Protein AF-A0A096PC16-F1 (afdb_monomer)

InterPro domains:
  IPR003615 HNH nuclease [PF13391] (47-129)

pLDDT: mean 73.65, std 25.94, range [27.97, 98.62]

Solvent-accessible surface area (backbone atoms only — not comparable to full-atom values): 23426 Å² total; per-residue (Å²): 137,79,87,61,83,63,65,68,51,53,54,57,53,54,69,62,67,75,69,84,72,67,95,88,61,88,66,71,75,73,65,96,72,56,40,55,61,52,22,27,56,60,51,68,52,16,9,70,81,29,66,42,70,77,39,41,61,36,58,63,62,62,60,68,47,55,71,40,73,69,39,26,50,55,46,53,71,52,46,66,54,37,34,74,71,71,30,58,67,60,34,64,71,49,42,60,33,64,74,37,91,57,38,71,78,41,38,33,33,36,46,23,25,42,64,67,58,39,57,34,42,80,42,48,44,35,53,43,48,58,54,85,72,94,52,88,74,47,32,57,34,47,29,27,38,32,33,34,72,53,66,34,49,37,53,90,81,42,47,98,67,82,51,80,90,67,32,69,67,56,52,54,49,50,52,50,52,53,53,49,52,32,56,77,59,50,24,53,64,38,74,50,96,71,77,89,68,79,51,83,55,48,30,78,88,67,46,73,62,53,42,68,47,72,40,73,46,67,43,97,44,36,68,39,16,53,44,30,46,53,40,33,50,50,39,39,49,52,50,53,53,40,33,70,71,24,56,46,82,83,67,90,78,81,76,69,85,77,76,80,67,76,84,73,74,81,77,79,76,78,82,78,85,82,89,84,84,82,91,90,84,89,82,89,85,88,84,88,79,89,82,85,86,83,84,88,86,88,80,86,80,91,81,89,82,87,84,84,86,87,81,90,84,89,80,92,78,92,78,86,81,79,82,83,78,82,81,77,81,79,78,79,82,81,80,83,80,80,82,81,82,86,80,89,83,88,82,91,81,88,86,79,90,82,88,82,87,90,82,86,83,134

Structure (mmCIF, N/CA/C/O backbone):
data_AF-A0A096PC16-F1
#
_entry.id   AF-A0A096PC16-F1
#
loop_
_atom_site.group_PDB
_atom_site.id
_atom_site.type_symbol
_atom_site.label_atom_id
_atom_site.label_alt_id
_atom_site.label_comp_id
_atom_site.label_asym_id
_atom_site.label_entity_id
_atom_site.label_seq_id
_atom_site.pdbx_PDB_ins_code
_atom_site.Cartn_x
_atom_site.Cartn_y
_atom_site.Cartn_z
_atom_site.occupancy
_atom_site.B_iso_or_equiv
_atom_site.auth_seq_id
_atom_site.auth_comp_id
_atom_site.auth_asym_id
_atom_site.auth_atom_id
_atom_site.pdbx_PDB_model_num
ATOM 1 N N . MET A 1 1 ? -26.118 26.218 3.391 1.00 32.84 1 MET A N 1
ATOM 2 C CA . MET A 1 1 ? -24.804 26.484 4.013 1.00 32.84 1 MET A CA 1
ATOM 3 C C . MET A 1 1 ? -24.333 25.171 4.600 1.00 32.84 1 MET A C 1
ATOM 5 O O . MET A 1 1 ? -24.909 24.730 5.582 1.00 32.84 1 MET A O 1
ATOM 9 N N . PHE A 1 2 ? -23.401 24.501 3.929 1.00 27.97 2 PHE A N 1
ATOM 10 C CA . PHE A 1 2 ? -22.789 23.270 4.427 1.00 27.97 2 PHE A CA 1
ATOM 11 C C . PHE A 1 2 ? -21.554 23.658 5.251 1.00 27.97 2 PHE A C 1
ATOM 13 O O . PHE A 1 2 ? -20.804 24.520 4.785 1.00 27.97 2 PHE A O 1
ATOM 20 N N . PRO A 1 3 ? -21.334 23.086 6.445 1.00 33.12 3 PRO A N 1
ATOM 21 C CA . PRO A 1 3 ? -20.091 23.302 7.167 1.00 33.12 3 PRO A CA 1
ATOM 22 C C . PRO A 1 3 ? -18.964 22.614 6.395 1.00 33.12 3 PRO A C 1
ATOM 24 O O . PRO A 1 3 ? -19.049 21.434 6.059 1.00 33.12 3 PRO A O 1
ATOM 27 N N . THR A 1 4 ? -17.924 23.368 6.056 1.00 36.75 4 THR A N 1
ATOM 28 C CA . THR A 1 4 ? -16.716 22.814 5.444 1.00 36.75 4 THR A CA 1
ATOM 29 C C . THR A 1 4 ? -15.955 22.005 6.492 1.00 36.75 4 THR A C 1
ATOM 31 O O . THR A 1 4 ? -15.851 22.456 7.630 1.00 36.75 4 THR A O 1
ATOM 34 N N . ALA A 1 5 ? -15.329 20.889 6.105 1.00 43.91 5 ALA A N 1
ATOM 35 C CA . ALA A 1 5 ? -14.438 20.048 6.931 1.00 43.91 5 ALA A CA 1
ATOM 36 C C . ALA A 1 5 ? -13.248 20.791 7.601 1.00 43.91 5 ALA A C 1
ATOM 38 O O . ALA A 1 5 ? -12.394 20.195 8.249 1.00 43.91 5 ALA A O 1
ATOM 39 N N . ARG A 1 6 ? -13.186 22.116 7.453 1.00 43.84 6 ARG A N 1
ATOM 40 C CA . ARG A 1 6 ? -12.220 23.032 8.048 1.00 43.84 6 ARG A CA 1
ATOM 41 C C . ARG A 1 6 ? -12.447 23.252 9.549 1.00 43.84 6 ARG A C 1
ATOM 43 O O . ARG A 1 6 ? -11.480 23.532 10.252 1.00 43.84 6 ARG A O 1
ATOM 50 N N . ASP A 1 7 ? -13.679 23.091 10.035 1.00 41.44 7 ASP A N 1
ATOM 51 C CA . ASP A 1 7 ? -14.033 23.440 11.420 1.00 41.44 7 ASP A CA 1
ATOM 52 C C . ASP A 1 7 ? -13.601 22.366 12.435 1.00 41.44 7 ASP A C 1
ATOM 54 O O . ASP A 1 7 ? -13.119 22.713 13.508 1.00 41.44 7 ASP A O 1
ATOM 58 N N . GLY A 1 8 ? -13.634 21.075 12.076 1.00 43.94 8 GLY A N 1
ATOM 59 C CA . GLY A 1 8 ? -13.067 20.004 12.919 1.00 43.94 8 GLY A CA 1
ATOM 60 C C . GLY A 1 8 ? -11.532 20.027 12.991 1.00 43.94 8 GLY A C 1
ATOM 61 O O . GLY A 1 8 ? -10.926 19.618 13.979 1.00 43.94 8 GLY A O 1
ATOM 62 N N . TRP A 1 9 ? -10.881 20.581 11.965 1.00 43.38 9 TRP A N 1
ATOM 63 C CA . TRP A 1 9 ? -9.421 20.616 11.849 1.00 43.38 9 TRP A CA 1
ATOM 64 C C . TRP A 1 9 ? -8.756 21.674 12.746 1.00 43.38 9 TRP A C 1
ATOM 66 O O . TRP A 1 9 ? -7.636 21.477 13.230 1.00 43.38 9 TRP A O 1
ATOM 76 N N . LEU A 1 10 ? -9.449 22.788 13.009 1.00 46.41 10 LEU A N 1
ATOM 77 C CA . LEU A 1 10 ? -8.977 23.820 13.938 1.00 46.41 10 LEU A CA 1
ATOM 78 C C . LEU A 1 10 ? -8.905 23.296 15.380 1.00 46.41 10 LEU A C 1
ATOM 80 O O . LEU A 1 10 ? -7.965 23.645 16.097 1.00 46.41 10 LEU A O 1
ATOM 84 N N . ASP A 1 11 ? -9.804 22.390 15.774 1.00 50.69 11 ASP A N 1
ATOM 85 C CA . ASP A 1 11 ? -9.773 21.756 17.096 1.00 50.69 11 ASP A CA 1
ATOM 86 C C . ASP A 1 11 ? 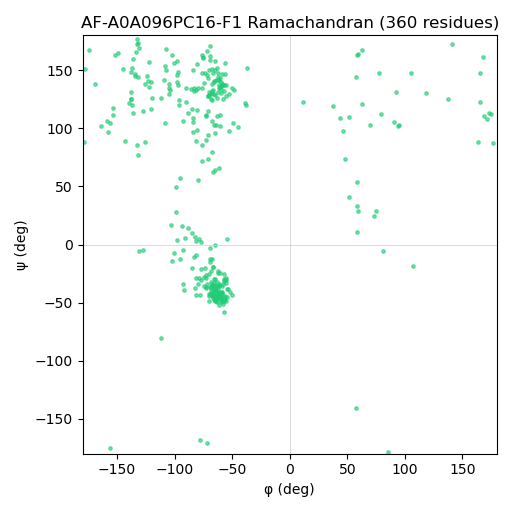-8.567 20.816 17.261 1.00 50.69 11 ASP A C 1
ATOM 88 O O . ASP A 1 11 ? -7.919 20.811 18.311 1.00 50.69 11 ASP A O 1
ATOM 92 N N . TYR A 1 12 ? -8.160 20.103 16.205 1.00 43.97 12 TYR A N 1
ATOM 93 C CA . TYR A 1 12 ? -6.947 19.277 16.233 1.00 43.97 12 TYR A CA 1
ATOM 94 C C . TYR A 1 12 ? -5.667 20.122 16.389 1.00 43.97 12 TYR A C 1
ATOM 96 O O . TYR A 1 12 ? -4.780 19.777 17.175 1.00 43.97 12 TYR A O 1
ATOM 104 N N . GLN A 1 13 ? -5.573 21.275 15.714 1.00 45.66 13 GLN A N 1
ATOM 105 C CA . GLN A 1 13 ? -4.474 22.229 15.939 1.00 45.66 13 GLN A CA 1
ATOM 106 C C . GLN A 1 13 ? -4.530 22.876 17.335 1.00 45.66 13 GLN A C 1
ATOM 108 O O . GLN A 1 13 ? -3.487 23.086 17.966 1.00 45.66 13 GLN A O 1
ATOM 113 N N . ALA A 1 14 ? -5.726 23.154 17.860 1.00 47.97 14 ALA A N 1
ATOM 114 C CA . ALA A 1 14 ? -5.908 23.682 19.212 1.00 47.97 14 ALA A CA 1
ATOM 115 C C . ALA A 1 14 ? -5.461 22.676 20.293 1.00 47.97 14 ALA A C 1
ATOM 117 O O . ALA A 1 14 ? -4.827 23.064 21.278 1.00 47.97 14 ALA A O 1
ATOM 118 N N . MET A 1 15 ? -5.672 21.371 20.078 1.00 49.75 15 MET A N 1
ATOM 119 C CA . MET A 1 15 ? -5.139 20.319 20.956 1.00 49.75 15 MET A CA 1
ATOM 120 C C . MET A 1 15 ? -3.601 20.252 20.941 1.00 49.75 15 MET A C 1
ATOM 122 O O . MET A 1 15 ? -2.998 19.918 21.962 1.00 49.75 15 MET A O 1
ATOM 126 N N . GLN A 1 16 ? -2.945 20.619 19.833 1.00 46.47 16 GLN A N 1
ATOM 127 C CA . GLN A 1 16 ? -1.476 20.641 19.740 1.00 46.47 16 GLN A CA 1
ATOM 128 C C . GLN A 1 16 ? -0.833 21.904 20.342 1.00 46.47 16 GLN A C 1
ATOM 130 O O . GLN A 1 16 ? 0.295 21.852 20.835 1.00 46.47 16 GLN A O 1
ATOM 135 N N . THR A 1 17 ? -1.529 23.043 20.338 1.00 43.75 17 THR A N 1
ATOM 136 C CA . THR A 1 17 ? -0.955 24.347 20.735 1.00 43.75 17 THR A CA 1
ATOM 137 C C . THR A 1 17 ? -0.937 24.615 22.246 1.00 43.75 17 THR A C 1
ATOM 139 O O . THR A 1 17 ? -0.219 25.512 22.693 1.00 43.75 17 THR A O 1
ATOM 142 N N . ASN A 1 18 ? -1.614 23.799 23.063 1.00 41.16 18 ASN A N 1
ATOM 143 C CA . ASN A 1 18 ? -1.585 23.917 24.531 1.00 41.16 18 ASN A CA 1
ATOM 144 C C . ASN A 1 18 ? -0.352 23.281 25.212 1.00 41.16 18 ASN A C 1
ATOM 146 O O . ASN A 1 18 ? -0.219 23.327 26.435 1.00 41.16 18 ASN A O 1
ATOM 150 N N . ALA A 1 19 ? 0.604 22.744 24.450 1.00 44.75 19 ALA A N 1
ATOM 151 C CA . ALA A 1 19 ? 1.838 22.162 24.976 1.00 44.75 19 ALA A CA 1
ATOM 152 C C . ALA A 1 19 ? 3.019 23.159 24.977 1.00 44.75 19 ALA A C 1
ATOM 154 O O . ALA A 1 19 ? 4.074 22.894 24.406 1.00 44.75 19 ALA A O 1
ATOM 155 N N . LYS A 1 20 ? 2.887 24.315 25.641 1.00 44.06 20 LYS A N 1
ATOM 156 C CA . LYS A 1 20 ? 4.052 25.170 25.947 1.00 44.06 20 LYS A CA 1
ATOM 157 C C . LYS A 1 20 ? 4.777 24.648 27.193 1.00 44.06 20 LYS A C 1
ATOM 159 O O . LYS A 1 20 ? 4.489 25.087 28.303 1.00 44.06 20 LYS A O 1
ATOM 164 N N . LYS A 1 21 ? 5.739 23.735 27.018 1.00 44.56 21 LYS A N 1
ATOM 165 C CA . LYS A 1 21 ? 6.786 23.464 28.019 1.00 44.56 21 LYS A CA 1
ATOM 166 C C . LYS A 1 21 ? 8.155 23.283 27.362 1.00 44.56 21 LYS A C 1
ATOM 168 O O . LYS A 1 21 ? 8.309 22.441 26.491 1.00 44.56 21 LYS A O 1
ATOM 173 N N . ASP A 1 22 ? 9.088 24.096 27.857 1.00 44.72 22 ASP A N 1
ATOM 174 C CA . ASP A 1 22 ? 10.553 23.988 27.860 1.00 44.72 22 ASP A CA 1
ATOM 175 C C . ASP A 1 22 ? 11.264 23.536 26.556 1.00 44.72 22 ASP A C 1
ATOM 177 O O . ASP A 1 22 ? 11.236 22.354 26.206 1.00 44.72 22 ASP A O 1
ATOM 181 N N . PRO A 1 23 ? 11.989 24.435 25.856 1.00 48.19 23 PRO A N 1
ATOM 182 C CA . PRO A 1 23 ? 12.697 24.113 24.613 1.00 48.19 23 PRO A CA 1
ATOM 183 C C . PRO A 1 23 ? 13.916 23.183 24.782 1.00 48.19 23 PRO A C 1
ATOM 185 O O . PRO A 1 23 ? 14.523 22.802 23.781 1.00 48.19 23 PRO A O 1
ATOM 188 N N . SER A 1 24 ? 14.288 22.793 26.006 1.00 43.78 24 SER A N 1
ATOM 189 C CA . SER A 1 24 ? 15.498 21.996 26.263 1.00 43.78 24 SER A CA 1
ATOM 190 C C . SER A 1 24 ? 15.293 20.475 26.297 1.00 43.78 24 SER A C 1
ATOM 192 O O . SER A 1 24 ? 16.267 19.727 26.369 1.00 43.78 24 SER A O 1
ATOM 194 N N . ASN A 1 25 ? 14.056 19.979 26.189 1.00 41.16 25 ASN A N 1
ATOM 195 C CA . ASN A 1 25 ? 13.778 18.544 26.249 1.00 41.16 25 ASN A CA 1
ATOM 196 C C . ASN A 1 25 ? 12.845 18.139 25.103 1.00 41.16 25 ASN A C 1
ATOM 198 O O . ASN A 1 25 ? 11.627 18.090 25.269 1.00 41.16 25 ASN A O 1
ATOM 202 N N . LYS A 1 26 ? 13.420 17.855 23.923 1.00 43.56 26 LYS A N 1
ATOM 203 C CA . LYS A 1 26 ? 12.716 17.308 22.746 1.00 43.56 26 LYS A CA 1
ATOM 204 C C . LYS A 1 26 ? 12.220 15.879 23.020 1.00 43.56 26 LYS A C 1
ATOM 206 O O . LYS A 1 26 ? 12.624 14.921 22.368 1.00 43.56 26 LYS A O 1
ATOM 211 N N . LYS A 1 27 ? 11.334 15.708 23.999 1.00 44.56 27 LYS A N 1
ATOM 212 C CA . LYS A 1 27 ? 10.454 14.547 24.048 1.00 44.56 27 LYS A CA 1
ATOM 213 C C . LYS A 1 27 ? 9.431 14.756 22.946 1.00 44.56 27 LYS A C 1
ATOM 215 O O . LYS A 1 27 ? 8.609 15.662 23.042 1.00 44.56 27 LYS A O 1
ATOM 220 N N . VAL A 1 28 ? 9.511 13.922 21.913 1.00 48.56 28 VAL A N 1
ATOM 221 C CA . VAL A 1 28 ? 8.442 13.725 20.929 1.00 48.56 28 VAL A CA 1
ATOM 222 C C . VAL A 1 28 ? 7.109 13.751 21.678 1.00 48.56 28 VAL A C 1
ATOM 224 O O . VAL A 1 28 ? 6.931 12.997 22.642 1.00 48.56 28 VAL A O 1
ATOM 227 N N . ILE A 1 29 ? 6.223 14.675 21.301 1.00 46.28 29 ILE A N 1
ATOM 228 C CA . ILE A 1 29 ? 4.890 14.803 21.891 1.00 46.28 29 ILE A CA 1
ATOM 229 C C . ILE A 1 29 ? 4.183 13.476 21.618 1.00 46.28 29 ILE A C 1
ATOM 231 O O . ILE A 1 29 ? 3.776 13.194 20.495 1.00 46.28 29 ILE A O 1
ATOM 235 N N . ARG A 1 30 ? 4.107 12.613 22.633 1.00 47.22 30 ARG A N 1
ATOM 236 C CA . ARG A 1 30 ? 3.377 11.352 22.529 1.00 47.22 30 ARG A CA 1
ATOM 237 C C . ARG A 1 30 ? 1.897 11.699 22.497 1.00 47.22 30 ARG A C 1
ATOM 239 O O . ARG A 1 30 ? 1.375 12.207 23.488 1.00 47.22 30 ARG A O 1
ATOM 246 N N . ILE A 1 31 ? 1.240 11.417 21.375 1.00 55.84 31 ILE A N 1
ATOM 247 C CA . ILE A 1 31 ? -0.222 11.360 21.304 1.00 55.84 31 ILE A CA 1
ATOM 248 C C . ILE A 1 31 ? -0.689 10.455 22.453 1.00 55.84 31 ILE A C 1
ATOM 250 O O . ILE A 1 31 ? -0.076 9.420 22.724 1.00 55.84 31 ILE A O 1
ATOM 254 N N . ALA A 1 32 ? -1.712 10.879 23.193 1.00 55.81 32 ALA A N 1
ATOM 255 C CA . ALA A 1 32 ? -2.217 10.129 24.336 1.00 55.81 32 ALA A CA 1
ATOM 256 C C . ALA A 1 32 ? -2.806 8.789 23.859 1.00 55.81 32 ALA A C 1
ATOM 258 O O . ALA A 1 32 ? -3.942 8.723 23.406 1.00 55.81 32 ALA A O 1
ATOM 259 N N . GLY A 1 33 ? -2.012 7.721 23.926 1.00 75.19 33 GLY A N 1
ATOM 260 C CA . GLY A 1 33 ? -2.406 6.385 23.485 1.00 75.19 33 GLY A CA 1
ATOM 261 C C . GLY A 1 33 ? -1.271 5.650 22.776 1.00 75.19 33 GLY A C 1
ATOM 262 O O . GLY A 1 33 ? -0.207 6.201 22.520 1.00 75.19 33 GLY A O 1
ATOM 263 N N . ASN A 1 34 ? -1.489 4.371 22.483 1.00 90.62 34 ASN A N 1
ATOM 264 C CA . ASN A 1 34 ? -0.611 3.586 21.621 1.00 90.62 34 ASN A CA 1
ATOM 265 C C . ASN A 1 34 ? -1.375 3.355 20.304 1.00 90.62 34 ASN A C 1
ATOM 267 O O . ASN A 1 34 ? -2.304 2.541 20.315 1.00 90.62 34 ASN A O 1
ATOM 271 N N . PRO A 1 35 ? -1.036 4.063 19.207 1.00 93.75 35 PRO A N 1
ATOM 272 C CA . PRO A 1 35 ? -1.773 3.991 17.944 1.00 93.75 35 PRO A CA 1
ATOM 273 C C . PRO A 1 35 ? -1.938 2.567 17.409 1.00 93.75 35 PRO A C 1
ATOM 275 O O . PRO A 1 35 ? -3.032 2.210 16.974 1.00 93.75 35 PRO A O 1
ATOM 278 N N . LYS A 1 36 ? -0.906 1.721 17.549 1.00 96.00 36 LYS A N 1
ATOM 279 C CA . LYS A 1 36 ? -0.955 0.294 17.185 1.00 96.00 36 LYS A CA 1
ATOM 280 C C . LYS A 1 36 ? -2.047 -0.451 17.957 1.00 96.00 36 LYS A C 1
ATOM 282 O O . LYS A 1 36 ? -2.864 -1.145 17.359 1.00 96.00 36 LYS A O 1
ATOM 287 N N . LYS A 1 37 ? -2.125 -0.265 19.282 1.00 96.62 37 LYS A N 1
ATOM 288 C CA . LYS A 1 37 ? -3.185 -0.882 20.107 1.00 96.62 37 LYS A CA 1
ATOM 289 C C . LYS A 1 37 ? -4.578 -0.370 19.736 1.00 96.62 37 LYS A C 1
ATOM 291 O O . LYS A 1 37 ? -5.520 -1.159 19.739 1.00 96.62 37 LYS A O 1
ATOM 296 N N . SER A 1 38 ? -4.710 0.921 19.433 1.00 96.31 38 SER A N 1
ATOM 297 C CA . SER A 1 38 ? -5.984 1.508 19.004 1.00 96.31 38 SER A CA 1
ATOM 298 C C . SER A 1 38 ? -6.446 0.939 17.661 1.00 96.31 38 SER A C 1
ATOM 300 O O . SER A 1 38 ? -7.602 0.541 17.557 1.00 96.31 38 SER A O 1
ATOM 302 N N . ALA A 1 39 ? -5.548 0.815 16.679 1.00 97.56 39 ALA A N 1
ATOM 303 C CA . ALA A 1 39 ? -5.850 0.220 15.377 1.00 97.56 39 ALA A CA 1
ATOM 304 C C . ALA A 1 39 ? -6.248 -1.262 15.492 1.00 97.56 39 ALA A C 1
ATOM 306 O O . ALA A 1 39 ? -7.294 -1.649 14.982 1.00 97.56 39 ALA A O 1
ATOM 307 N N . ILE A 1 40 ? -5.501 -2.070 16.257 1.00 97.94 40 ILE A N 1
ATOM 308 C CA . ILE A 1 40 ? -5.848 -3.487 16.489 1.00 97.94 40 ILE A CA 1
ATOM 309 C C . ILE A 1 40 ? -7.213 -3.623 17.167 1.00 97.94 40 ILE A C 1
ATOM 311 O O . ILE A 1 40 ? -8.009 -4.487 16.799 1.00 97.94 40 ILE A O 1
ATOM 315 N N . LYS A 1 41 ? -7.507 -2.766 18.153 1.00 97.75 41 LYS A N 1
ATOM 316 C CA . LYS A 1 41 ? -8.813 -2.759 18.818 1.00 97.75 41 LYS A CA 1
ATOM 317 C C . LYS A 1 41 ? -9.934 -2.359 17.852 1.00 97.75 41 LYS A C 1
ATOM 319 O O . LYS A 1 41 ? -10.971 -3.018 17.858 1.00 97.75 41 LYS A O 1
ATOM 324 N N . ARG A 1 42 ? -9.732 -1.312 17.040 1.00 97.62 42 ARG A N 1
ATOM 325 C CA . ARG A 1 42 ? -10.675 -0.855 16.002 1.00 97.62 42 ARG A CA 1
ATOM 326 C C . ARG A 1 42 ? -10.990 -1.982 15.019 1.00 97.62 42 ARG A C 1
ATOM 328 O O . ARG A 1 42 ? -12.154 -2.231 14.730 1.00 97.62 42 ARG A O 1
ATOM 335 N N . ASP A 1 43 ? -9.966 -2.711 14.590 1.00 98.12 43 ASP A N 1
ATOM 336 C CA . ASP A 1 43 ? -10.089 -3.797 13.615 1.00 98.12 43 ASP A CA 1
ATOM 337 C C . ASP A 1 43 ? -10.615 -5.107 14.243 1.00 98.12 43 ASP A C 1
ATOM 339 O O . ASP A 1 43 ? -10.708 -6.135 13.574 1.00 98.12 43 ASP A O 1
ATOM 343 N N . GLY A 1 44 ? -10.986 -5.092 15.530 1.00 97.81 44 GLY A N 1
ATOM 344 C CA . GLY A 1 44 ? -11.593 -6.231 16.217 1.00 97.81 44 GLY A CA 1
ATOM 345 C C . GLY A 1 44 ? -10.613 -7.354 16.555 1.00 97.81 44 GLY A C 1
ATOM 346 O O . GLY A 1 44 ? -11.022 -8.512 16.617 1.00 97.81 44 GLY A O 1
ATOM 347 N N . TYR A 1 45 ? -9.333 -7.031 16.773 1.00 98.19 45 TYR A N 1
ATOM 348 C CA . TYR A 1 45 ? -8.265 -7.985 17.104 1.00 98.19 45 TYR A CA 1
ATOM 349 C C . TYR A 1 45 ? -8.051 -9.082 16.045 1.00 98.19 45 TYR A C 1
ATOM 351 O O . TYR A 1 45 ? -7.612 -10.192 16.363 1.00 98.19 45 TYR A O 1
ATOM 359 N N . LYS A 1 46 ? -8.344 -8.769 14.779 1.00 98.31 46 LYS A N 1
ATOM 360 C CA . LYS A 1 46 ? -8.209 -9.680 13.639 1.00 98.31 46 LYS A CA 1
ATOM 361 C C . LYS A 1 46 ? -7.582 -8.991 12.430 1.00 98.31 46 LYS A C 1
ATOM 363 O O . LYS A 1 46 ? -7.593 -7.768 12.319 1.00 98.31 46 LYS A O 1
ATOM 368 N N . CYS A 1 47 ? -7.034 -9.786 11.517 1.00 98.62 47 CYS A N 1
ATOM 369 C CA . CYS A 1 47 ? -6.579 -9.294 10.228 1.00 98.62 47 CYS A CA 1
ATOM 370 C C . CYS A 1 47 ? -7.774 -8.815 9.397 1.00 98.62 47 CYS A C 1
ATOM 372 O O . CYS A 1 47 ? -8.723 -9.568 9.187 1.00 98.62 47 CYS A O 1
ATOM 374 N N . VAL A 1 48 ? -7.693 -7.598 8.860 1.00 98.38 48 VAL A N 1
ATOM 375 C CA . VAL A 1 48 ? -8.761 -6.998 8.040 1.00 98.38 48 VAL A CA 1
ATOM 376 C C . VAL A 1 48 ? -8.986 -7.716 6.704 1.00 98.38 48 VAL A C 1
ATOM 378 O O . VAL A 1 48 ? -10.042 -7.560 6.104 1.00 98.38 48 VAL A O 1
ATOM 381 N N . LEU A 1 49 ? -8.009 -8.500 6.230 1.00 98.38 49 LEU A N 1
ATOM 382 C CA . LEU A 1 49 ? -8.080 -9.223 4.955 1.00 98.38 49 LEU A CA 1
ATOM 383 C C . LEU A 1 49 ? -8.617 -10.651 5.099 1.00 98.38 49 LEU A C 1
ATOM 385 O O . LEU A 1 49 ? -9.259 -11.168 4.189 1.00 98.38 49 LEU A O 1
ATOM 389 N N . THR A 1 50 ? -8.327 -11.319 6.212 1.00 98.38 50 THR A N 1
ATOM 390 C CA . THR A 1 50 ? -8.528 -12.774 6.347 1.00 98.38 50 THR A CA 1
ATOM 391 C C . THR A 1 50 ? -9.336 -13.174 7.575 1.00 98.38 50 THR A C 1
ATOM 393 O O . THR A 1 50 ? -9.627 -14.355 7.752 1.00 98.38 50 THR A O 1
ATOM 396 N N . ASP A 1 51 ? -9.695 -12.213 8.431 1.00 98.31 51 ASP A N 1
ATOM 397 C CA . ASP A 1 51 ? -10.326 -12.411 9.740 1.00 98.31 51 ASP A CA 1
ATOM 398 C C . ASP A 1 51 ? -9.523 -13.280 10.730 1.00 98.31 51 ASP A C 1
ATOM 400 O O . ASP A 1 51 ? -10.043 -13.652 11.786 1.00 98.31 51 ASP A O 1
ATOM 404 N N . LYS A 1 52 ? -8.255 -13.605 10.448 1.00 98.38 52 LYS A N 1
ATOM 405 C CA . LYS A 1 52 ? -7.442 -14.396 11.382 1.00 98.38 52 LYS A CA 1
ATOM 406 C C . LYS A 1 52 ? -7.047 -13.596 12.621 1.00 98.38 52 LYS A C 1
ATOM 408 O O . LYS A 1 52 ? -6.804 -12.394 12.550 1.00 98.38 52 LYS A O 1
ATOM 413 N N . ALA A 1 53 ? -6.975 -14.284 13.757 1.00 97.94 53 ALA A N 1
ATOM 414 C CA . ALA A 1 53 ? -6.587 -13.704 15.039 1.00 97.94 53 ALA A CA 1
ATOM 415 C C . ALA A 1 53 ? -5.085 -13.362 15.103 1.00 97.94 53 ALA A C 1
ATOM 417 O O . ALA A 1 53 ? -4.293 -13.847 14.297 1.00 97.94 53 ALA A O 1
ATOM 418 N N . ASN A 1 54 ? -4.705 -12.587 16.125 1.00 96.88 54 ASN A N 1
ATOM 419 C CA . ASN A 1 54 ? -3.331 -12.146 16.407 1.00 96.88 54 ASN A CA 1
ATOM 420 C C . ASN A 1 54 ? -2.675 -11.350 15.258 1.00 96.88 54 ASN A C 1
ATOM 422 O O . ASN A 1 54 ? -1.597 -11.733 14.795 1.00 96.88 54 ASN A O 1
ATOM 426 N N . PRO A 1 55 ? -3.313 -10.269 14.773 1.00 98.06 55 PRO A N 1
ATOM 427 C CA . PRO A 1 55 ? -2.726 -9.436 13.736 1.00 98.06 55 PRO A CA 1
ATOM 428 C C . PRO A 1 55 ? -1.613 -8.531 14.284 1.00 98.06 55 PRO A C 1
ATOM 430 O O . PRO A 1 55 ? -1.591 -8.195 15.471 1.00 98.06 55 PRO A O 1
ATOM 433 N N . ASP A 1 56 ? -0.772 -8.053 13.374 1.00 97.88 56 ASP A N 1
ATOM 434 C CA . ASP A 1 56 ? 0.145 -6.936 13.581 1.00 97.88 56 ASP A CA 1
ATOM 435 C C . ASP A 1 56 ? -0.476 -5.647 13.020 1.00 97.88 56 ASP A C 1
ATOM 437 O O . ASP A 1 56 ? -1.179 -5.672 12.009 1.00 97.88 56 ASP A O 1
ATOM 441 N N . ALA A 1 57 ? -0.211 -4.509 13.664 1.00 97.88 57 ALA A N 1
ATOM 442 C CA . ALA A 1 57 ? -0.589 -3.199 13.138 1.00 97.88 57 ALA A CA 1
ATOM 443 C C . ALA A 1 57 ? 0.482 -2.714 12.155 1.00 97.88 57 ALA A C 1
ATOM 445 O O . ALA A 1 57 ? 1.577 -2.346 12.582 1.00 97.88 57 ALA A O 1
ATOM 446 N N . ALA A 1 58 ? 0.150 -2.706 10.869 1.00 98.00 58 ALA A N 1
ATOM 447 C CA . ALA A 1 58 ? 1.033 -2.280 9.794 1.00 98.00 58 ALA A CA 1
ATOM 448 C C . ALA A 1 58 ? 0.758 -0.832 9.396 1.00 98.00 58 ALA A C 1
ATOM 450 O O . ALA A 1 58 ? -0.403 -0.428 9.264 1.00 98.00 58 ALA A O 1
ATOM 451 N N . HIS A 1 59 ? 1.821 -0.063 9.178 1.00 97.69 59 HIS A N 1
ATOM 452 C CA . HIS A 1 59 ? 1.723 1.302 8.675 1.00 97.69 59 HIS A CA 1
ATOM 453 C C . HIS A 1 59 ? 1.431 1.311 7.167 1.00 97.69 59 HIS A C 1
ATOM 455 O O . HIS A 1 59 ? 2.063 0.594 6.399 1.00 97.69 59 HIS A O 1
ATOM 461 N N . ILE A 1 60 ? 0.493 2.149 6.719 1.00 97.94 60 ILE A N 1
ATOM 462 C CA . ILE A 1 60 ? 0.200 2.339 5.285 1.00 97.94 60 ILE A CA 1
ATOM 463 C C . ILE A 1 60 ? 1.202 3.306 4.651 1.00 97.94 60 ILE A C 1
ATOM 465 O O . ILE A 1 60 ? 1.713 3.055 3.558 1.00 97.94 60 ILE A O 1
ATOM 469 N N . PHE A 1 61 ? 1.495 4.396 5.356 1.00 96.75 61 PHE A N 1
ATOM 470 C CA . PHE A 1 61 ? 2.632 5.270 5.119 1.00 96.75 61 PHE A CA 1
ATOM 471 C C . PHE A 1 61 ? 3.779 4.862 6.056 1.00 96.75 61 PHE A C 1
ATOM 473 O O . PHE A 1 61 ? 3.582 4.943 7.274 1.00 96.75 61 PHE A O 1
ATOM 480 N N . PRO A 1 62 ? 4.956 4.468 5.533 1.00 94.38 62 PRO A N 1
ATOM 481 C CA . PRO A 1 62 ? 6.023 3.862 6.327 1.00 94.38 62 PRO A CA 1
ATOM 482 C C . PRO A 1 62 ? 6.459 4.711 7.521 1.00 94.38 62 PRO A C 1
ATOM 484 O O . PRO A 1 62 ? 6.669 5.921 7.396 1.00 94.38 62 PRO A O 1
ATOM 487 N N . HIS A 1 63 ? 6.662 4.066 8.671 1.00 92.00 63 HIS A N 1
ATOM 488 C CA . HIS A 1 63 ? 7.187 4.734 9.862 1.00 92.00 63 HIS A CA 1
ATOM 489 C C . HIS A 1 63 ? 8.602 5.284 9.621 1.00 92.00 63 HIS A C 1
ATOM 491 O O . HIS A 1 63 ? 8.891 6.438 9.945 1.00 92.00 63 HIS A O 1
ATOM 497 N N . SER A 1 64 ? 9.456 4.498 8.957 1.00 91.69 64 SER A N 1
ATOM 498 C CA . SER A 1 64 ? 10.848 4.843 8.636 1.00 91.69 64 SER A CA 1
ATOM 499 C C . SER A 1 64 ? 11.002 6.135 7.825 1.00 91.69 64 SER A C 1
ATOM 501 O O . SER A 1 64 ? 12.023 6.812 7.943 1.00 91.69 64 SER A O 1
ATOM 503 N N . ALA A 1 65 ? 9.977 6.541 7.066 1.00 93.44 65 ALA A N 1
ATOM 504 C CA . ALA A 1 65 ? 9.993 7.771 6.276 1.00 93.44 65 ALA A CA 1
ATOM 505 C C . ALA A 1 65 ? 9.988 9.053 7.131 1.00 93.44 65 ALA A C 1
ATOM 507 O O . ALA A 1 65 ? 10.396 10.109 6.644 1.00 93.44 65 ALA A O 1
ATOM 508 N N . LEU A 1 66 ? 9.521 8.983 8.384 1.00 92.69 66 LEU A N 1
ATOM 509 C CA . LEU A 1 66 ? 9.440 10.130 9.302 1.00 92.69 66 LEU A CA 1
ATOM 510 C C . LEU A 1 66 ? 10.040 9.858 10.692 1.00 92.69 66 LEU A C 1
ATOM 512 O O . LEU A 1 66 ? 10.090 10.783 11.502 1.00 92.69 66 LEU A O 1
ATOM 516 N N . GLY A 1 67 ? 10.465 8.622 10.978 1.00 86.81 67 GLY A N 1
ATOM 517 C CA . GLY A 1 67 ? 11.018 8.225 12.277 1.00 86.81 67 GLY A CA 1
ATOM 518 C C . GLY A 1 67 ? 12.391 8.833 12.574 1.00 86.81 67 GLY A C 1
ATOM 519 O O . GLY A 1 67 ? 12.641 9.246 13.704 1.00 86.81 67 GLY A O 1
ATOM 520 N N . GLU A 1 68 ? 13.237 8.965 11.549 1.00 89.88 68 GLU A N 1
ATOM 521 C CA . GLU A 1 68 ? 14.592 9.524 11.653 1.00 89.88 68 GLU A CA 1
ATOM 522 C C . GLU A 1 68 ? 14.683 10.923 11.034 1.00 89.88 68 GLU A C 1
ATOM 524 O O . GLU A 1 68 ? 13.958 11.252 10.090 1.00 89.88 68 GLU A O 1
ATOM 529 N N . VAL A 1 69 ? 15.585 11.764 11.551 1.00 90.44 69 VAL A N 1
ATOM 530 C CA . VAL A 1 69 ? 15.697 13.180 11.150 1.00 90.44 69 VAL A CA 1
ATOM 531 C C . VAL A 1 69 ? 16.059 13.316 9.670 1.00 90.44 69 VAL A C 1
ATOM 533 O O . VAL A 1 69 ? 15.469 14.137 8.962 1.00 90.44 69 VAL A O 1
ATOM 536 N N . GLU A 1 70 ? 16.997 12.499 9.202 1.00 93.12 70 GLU A N 1
ATOM 537 C CA . GLU A 1 70 ? 17.482 12.477 7.825 1.00 93.12 70 GLU A CA 1
ATOM 538 C C . GLU A 1 70 ? 16.377 12.021 6.866 1.00 93.12 70 GLU A C 1
ATOM 540 O O . GLU A 1 70 ? 16.086 12.704 5.881 1.00 93.12 70 GLU A O 1
ATOM 545 N N . ASN A 1 71 ? 15.689 10.924 7.195 1.00 92.38 71 ASN A N 1
ATOM 546 C CA . ASN A 1 71 ? 14.578 10.412 6.393 1.00 92.38 71 ASN A CA 1
ATOM 547 C C . ASN A 1 71 ? 13.418 11.410 6.353 1.00 92.38 71 ASN A C 1
ATOM 549 O O . ASN A 1 71 ? 12.855 11.667 5.289 1.00 92.38 71 ASN A O 1
ATOM 553 N N . ALA A 1 72 ? 13.102 12.042 7.487 1.00 93.50 72 ALA A N 1
ATOM 554 C CA . ALA A 1 72 ? 12.072 13.067 7.553 1.00 93.50 72 ALA A CA 1
ATOM 555 C C . ALA A 1 72 ? 12.412 14.279 6.673 1.00 93.50 72 ALA A C 1
ATOM 557 O O . ALA A 1 72 ? 11.516 14.828 6.030 1.00 93.50 72 ALA A O 1
ATOM 558 N N . ALA A 1 73 ? 13.682 14.695 6.610 1.00 94.44 73 ALA A N 1
ATOM 559 C CA . ALA A 1 73 ? 14.122 15.764 5.715 1.00 94.44 73 ALA A CA 1
ATOM 560 C C . ALA A 1 73 ? 13.915 15.382 4.240 1.00 94.44 73 ALA A C 1
ATOM 562 O O . ALA A 1 73 ? 13.244 16.116 3.512 1.00 94.44 73 ALA A O 1
ATOM 563 N N . VAL A 1 74 ? 14.372 14.192 3.831 1.00 96.00 74 VAL A N 1
ATOM 564 C CA . VAL A 1 74 ? 14.180 13.678 2.462 1.00 96.00 74 VAL A CA 1
ATOM 565 C C . VAL A 1 74 ? 12.694 13.589 2.104 1.00 96.00 74 VAL A C 1
ATOM 567 O O . VAL A 1 74 ? 12.285 14.023 1.022 1.00 96.00 74 VAL A O 1
ATOM 570 N N . THR A 1 75 ? 11.867 13.079 3.017 1.00 95.88 75 THR A N 1
ATOM 571 C CA . THR A 1 75 ? 10.415 12.982 2.835 1.00 95.88 75 THR A CA 1
ATOM 572 C C . THR A 1 75 ? 9.776 14.359 2.675 1.00 95.88 75 THR A C 1
ATOM 574 O O . THR A 1 75 ? 8.950 14.548 1.780 1.00 95.88 75 THR A O 1
ATOM 577 N N . ARG A 1 76 ? 10.163 15.347 3.493 1.00 95.75 76 ARG A N 1
ATOM 578 C CA . ARG A 1 76 ? 9.644 16.725 3.411 1.00 95.75 76 ARG A CA 1
ATOM 579 C C . ARG A 1 76 ? 10.007 17.399 2.094 1.00 95.75 76 ARG A C 1
ATOM 581 O O . ARG A 1 76 ? 9.127 17.997 1.471 1.00 95.75 76 ARG A O 1
ATOM 588 N N . ASP A 1 77 ? 11.256 17.262 1.658 1.00 95.50 77 ASP A N 1
ATOM 589 C CA . ASP A 1 77 ? 11.740 17.831 0.397 1.00 95.50 77 ASP A CA 1
ATOM 590 C C . ASP A 1 77 ? 11.041 17.184 -0.804 1.00 95.50 77 ASP A C 1
ATOM 592 O O . ASP A 1 77 ? 10.625 17.860 -1.754 1.00 95.50 77 ASP A O 1
ATOM 596 N N . SER A 1 78 ? 10.821 15.873 -0.718 1.00 95.94 78 SER A N 1
ATOM 597 C CA . SER A 1 78 ? 10.153 15.096 -1.760 1.00 95.94 78 SER A CA 1
ATOM 598 C C . SER A 1 78 ? 8.637 15.282 -1.762 1.00 95.94 78 SER A C 1
ATOM 600 O O . SER A 1 78 ? 8.009 15.079 -2.800 1.00 95.94 78 SER A O 1
ATOM 602 N N . TRP A 1 79 ? 8.025 15.721 -0.653 1.00 97.06 79 TRP A N 1
ATOM 603 C CA . TRP A 1 79 ? 6.565 15.760 -0.492 1.00 97.06 79 TRP A CA 1
ATOM 604 C C . TRP A 1 79 ? 5.857 16.537 -1.598 1.00 97.06 79 TRP A C 1
ATOM 606 O O . TRP A 1 79 ? 4.741 16.200 -1.979 1.00 97.06 79 TRP A O 1
ATOM 616 N N . ARG A 1 80 ? 6.504 17.561 -2.171 1.00 96.62 80 ARG A N 1
ATOM 617 C CA . ARG A 1 80 ? 5.940 18.347 -3.280 1.00 96.62 80 ARG A CA 1
ATOM 618 C C . ARG A 1 80 ? 5.525 17.481 -4.477 1.00 96.62 80 ARG A C 1
ATOM 620 O O . ARG A 1 80 ? 4.580 17.857 -5.166 1.00 96.62 80 ARG A O 1
ATOM 627 N N . ILE A 1 81 ? 6.176 16.337 -4.707 1.00 96.94 81 ILE A N 1
ATOM 628 C CA . ILE A 1 81 ? 5.841 15.431 -5.813 1.00 96.94 81 ILE A CA 1
ATOM 629 C C . ILE A 1 81 ? 4.418 14.863 -5.698 1.00 96.94 81 ILE A C 1
ATOM 631 O O . ILE A 1 81 ? 3.803 14.547 -6.717 1.00 96.94 81 ILE A O 1
ATOM 635 N N . THR A 1 82 ? 3.842 14.801 -4.489 1.00 97.81 82 THR A N 1
ATOM 636 C CA . THR A 1 82 ? 2.482 14.273 -4.294 1.00 97.81 82 THR A CA 1
ATOM 637 C C . THR A 1 82 ? 1.406 15.145 -4.941 1.00 97.81 82 THR A C 1
ATOM 639 O O . THR A 1 82 ? 0.348 14.620 -5.273 1.00 97.81 82 THR A O 1
ATOM 642 N N . LYS A 1 83 ? 1.702 16.425 -5.239 1.00 97.56 83 LYS A N 1
ATOM 643 C CA . LYS A 1 83 ? 0.829 17.288 -6.058 1.00 97.56 83 LYS A CA 1
ATOM 644 C C . LYS A 1 83 ? 0.576 16.715 -7.451 1.00 97.56 83 LYS A C 1
ATOM 646 O O . LYS A 1 83 ? -0.508 16.893 -7.992 1.00 97.56 83 LYS A O 1
ATOM 651 N N . THR A 1 84 ? 1.589 16.065 -8.021 1.00 97.00 84 THR A N 1
ATOM 652 C CA . THR A 1 84 ? 1.536 15.470 -9.361 1.00 97.00 84 THR A CA 1
ATOM 653 C C . THR A 1 84 ? 1.103 14.011 -9.303 1.00 97.00 84 THR A C 1
ATOM 655 O O . THR A 1 84 ? 0.363 13.563 -10.169 1.00 97.00 84 THR A O 1
ATOM 658 N N . LEU A 1 85 ? 1.577 13.261 -8.302 1.00 95.62 85 LEU A N 1
ATOM 659 C CA . LEU A 1 85 ? 1.284 11.830 -8.191 1.00 95.62 85 LEU A CA 1
ATOM 660 C C . LEU A 1 85 ? -0.156 11.542 -7.758 1.00 95.62 85 LEU A C 1
ATOM 662 O O . LEU A 1 85 ? -0.732 10.560 -8.219 1.00 95.62 85 LEU A O 1
ATOM 666 N N . VAL A 1 86 ? -0.708 12.360 -6.859 1.00 96.56 86 VAL A N 1
ATOM 667 C CA . VAL A 1 86 ? -2.068 12.197 -6.336 1.00 96.56 86 VAL A CA 1
ATOM 668 C C . VAL A 1 86 ? -2.928 13.346 -6.843 1.00 96.56 86 VAL A C 1
ATOM 670 O O . VAL A 1 86 ? -3.636 13.172 -7.827 1.00 96.56 86 VAL A O 1
ATOM 673 N N . ASP A 1 87 ? -2.827 14.514 -6.207 1.00 97.44 87 ASP A N 1
ATOM 674 C CA . ASP A 1 87 ? -3.401 15.785 -6.646 1.00 97.44 87 ASP A CA 1
ATOM 675 C C . ASP A 1 87 ? -2.945 16.926 -5.697 1.00 97.44 87 ASP A C 1
ATOM 677 O O . ASP A 1 87 ? -2.381 16.666 -4.622 1.00 97.44 87 ASP A O 1
ATOM 681 N N . PRO A 1 88 ? -3.148 18.208 -6.063 1.00 98.19 88 PRO A N 1
ATOM 682 C CA . PRO A 1 88 ? -2.792 19.335 -5.202 1.00 98.19 88 PRO A CA 1
ATOM 683 C C . PRO A 1 88 ? -3.528 19.374 -3.855 1.00 98.19 88 PRO A C 1
ATOM 685 O O . PRO A 1 88 ? -2.912 19.751 -2.857 1.00 98.19 88 PRO A O 1
ATOM 688 N N . ALA A 1 89 ? -4.801 18.967 -3.809 1.00 96.94 89 ALA A N 1
ATOM 689 C CA . ALA A 1 89 ? -5.613 19.016 -2.593 1.00 96.94 89 ALA A CA 1
ATOM 690 C C . ALA A 1 89 ? -5.098 18.022 -1.540 1.00 96.94 89 ALA A C 1
ATOM 692 O O . ALA A 1 89 ? -4.911 18.393 -0.382 1.00 96.94 89 ALA A O 1
ATOM 693 N N . PHE A 1 90 ? -4.749 16.803 -1.958 1.00 97.44 90 PHE A N 1
ATOM 694 C CA . PHE A 1 90 ? -4.082 15.795 -1.139 1.00 97.44 90 PHE A CA 1
ATOM 695 C C . PHE A 1 90 ? -2.785 16.342 -0.532 1.00 97.44 90 PHE A C 1
ATOM 697 O O . PHE A 1 90 ? -2.549 16.219 0.673 1.00 97.44 90 PHE A O 1
ATOM 704 N N . ASN A 1 91 ? -1.935 16.975 -1.352 1.00 97.94 91 ASN A N 1
ATOM 705 C CA . ASN A 1 91 ? -0.672 17.531 -0.869 1.00 97.94 91 ASN A CA 1
ATOM 706 C C . ASN A 1 91 ? -0.901 18.550 0.250 1.00 97.94 91 ASN A C 1
ATOM 708 O O . ASN A 1 91 ? -0.224 18.479 1.274 1.00 97.94 91 ASN A O 1
ATOM 712 N N . GLU A 1 92 ? -1.833 19.481 0.047 1.00 97.50 92 GLU A N 1
ATOM 713 C CA . GLU A 1 92 ? -2.147 20.548 0.999 1.00 97.50 92 GLU A CA 1
ATOM 714 C C . GLU A 1 92 ? -2.768 20.000 2.283 1.00 97.50 92 GLU A C 1
ATOM 716 O O . GLU A 1 92 ? -2.326 20.368 3.373 1.00 97.50 92 GLU A O 1
ATOM 721 N N . GLN A 1 93 ? -3.712 19.067 2.155 1.00 96.38 93 GLN A N 1
ATOM 722 C CA . GLN A 1 93 ? -4.402 18.432 3.274 1.00 96.38 93 GLN A CA 1
ATOM 723 C C . GLN A 1 93 ? -3.442 17.680 4.205 1.00 96.38 93 GLN A C 1
ATOM 725 O O . GLN A 1 93 ? -3.538 17.812 5.425 1.00 96.38 93 GLN A O 1
ATOM 730 N N . PHE A 1 94 ? -2.496 16.915 3.649 1.00 97.38 94 PHE A N 1
ATOM 731 C CA . PHE A 1 94 ? -1.629 16.033 4.440 1.00 97.38 94 PHE A CA 1
ATOM 732 C C . PHE A 1 94 ? -0.228 16.596 4.721 1.00 97.38 94 PHE A C 1
ATOM 734 O O . PHE A 1 94 ? 0.508 16.046 5.542 1.00 97.38 94 PHE A O 1
ATOM 741 N N . ARG A 1 95 ? 0.145 17.736 4.122 1.00 96.44 95 ARG A N 1
ATOM 742 C CA . ARG A 1 95 ? 1.405 18.444 4.423 1.00 96.44 95 ARG A CA 1
ATOM 743 C C . ARG A 1 95 ? 1.630 18.709 5.923 1.00 96.44 95 ARG A C 1
ATOM 745 O O . ARG A 1 95 ? 2.770 18.541 6.358 1.00 96.44 95 ARG A O 1
ATOM 752 N N . PRO A 1 96 ? 0.625 19.100 6.729 1.00 95.75 96 PRO A N 1
ATOM 753 C CA . PRO A 1 96 ? 0.808 19.327 8.162 1.00 95.75 96 PRO A CA 1
ATOM 754 C C . PRO A 1 96 ? 1.330 18.103 8.923 1.00 95.75 96 PRO A C 1
ATOM 756 O O . PRO A 1 96 ? 2.128 18.277 9.837 1.00 95.75 96 PRO A O 1
ATOM 759 N N . PHE A 1 97 ? 0.957 16.880 8.527 1.00 94.88 97 PHE A N 1
ATOM 760 C CA . PHE A 1 97 ? 1.467 15.653 9.151 1.00 94.88 97 PHE A CA 1
ATOM 761 C C . PHE A 1 97 ? 2.963 15.478 8.877 1.00 94.88 97 PHE A C 1
ATOM 763 O O . PHE A 1 97 ? 3.743 15.262 9.796 1.00 94.88 97 PHE A O 1
ATOM 770 N N . VAL A 1 98 ? 3.384 15.670 7.626 1.00 95.12 98 VAL A N 1
ATOM 771 C CA . VAL A 1 98 ? 4.787 15.526 7.191 1.00 95.12 98 VAL A CA 1
ATOM 772 C C . VAL A 1 98 ? 5.705 16.591 7.802 1.00 95.12 98 VAL A C 1
ATOM 774 O O . VAL A 1 98 ? 6.873 16.338 8.111 1.00 95.12 98 VAL A O 1
ATOM 777 N N . MET A 1 99 ? 5.179 17.802 7.985 1.00 93.62 99 MET A N 1
ATOM 778 C CA . MET A 1 99 ? 5.911 18.916 8.596 1.00 93.62 99 MET A CA 1
ATOM 779 C C . MET A 1 99 ? 5.837 18.896 10.128 1.00 93.62 99 MET A C 1
ATOM 781 O O . MET A 1 99 ? 6.670 19.513 10.792 1.00 93.62 99 MET A O 1
ATOM 785 N N . GLY A 1 100 ? 4.844 18.203 10.686 1.00 91.00 100 GLY A N 1
ATOM 786 C CA . GLY A 1 100 ? 4.587 18.121 12.113 1.00 91.00 100 GLY A CA 1
ATOM 787 C C . GLY A 1 100 ? 5.573 17.213 12.857 1.00 91.00 100 GLY A C 1
ATOM 788 O O . GLY A 1 100 ? 6.238 16.367 12.258 1.00 91.00 100 GLY A O 1
ATOM 789 N N . PRO A 1 101 ? 5.671 17.364 14.188 1.00 86.38 101 PRO A N 1
ATOM 790 C CA . PRO A 1 101 ? 6.587 16.578 15.015 1.00 86.38 101 PRO A CA 1
ATOM 791 C C . PRO A 1 101 ? 6.143 15.121 15.211 1.00 86.38 101 PRO A C 1
ATOM 793 O O . PRO A 1 101 ? 6.961 14.291 15.592 1.00 86.38 101 PRO A O 1
ATOM 796 N N . THR A 1 102 ? 4.861 14.811 15.000 1.00 86.44 102 THR A N 1
ATOM 797 C CA . THR A 1 102 ? 4.285 13.470 15.195 1.00 86.44 102 THR A CA 1
ATOM 798 C C . THR A 1 102 ? 4.225 12.642 13.915 1.00 86.44 102 THR A C 1
ATOM 800 O O . THR A 1 102 ? 3.952 11.445 13.982 1.00 86.44 102 THR A O 1
ATOM 803 N N . GLY A 1 103 ? 4.443 13.256 12.747 1.00 91.94 103 GLY A N 1
ATOM 804 C CA . GLY A 1 103 ? 4.311 12.562 11.472 1.00 91.94 103 GLY A CA 1
ATOM 805 C C . GLY A 1 103 ? 2.915 11.967 11.272 1.00 91.94 103 GLY A C 1
ATOM 806 O O . GLY A 1 103 ? 1.905 12.549 11.671 1.00 91.94 103 GLY A O 1
ATOM 807 N N . PHE A 1 104 ? 2.885 10.764 10.700 1.00 95.12 104 PHE A N 1
ATOM 808 C CA . PHE A 1 104 ? 1.686 9.943 10.519 1.00 95.12 104 PHE A CA 1
ATOM 809 C C . PHE A 1 104 ? 1.528 8.855 11.596 1.00 95.12 104 PHE A C 1
ATOM 811 O O . PHE A 1 104 ? 0.940 7.808 11.330 1.00 95.12 104 PHE A O 1
ATOM 818 N N . GLU A 1 105 ? 2.050 9.053 12.809 1.00 93.94 105 GLU A N 1
ATOM 819 C CA . GLU A 1 105 ? 1.893 8.081 13.901 1.00 93.94 105 GLU A CA 1
ATOM 820 C C . GLU A 1 105 ? 0.472 8.155 14.497 1.00 93.94 105 GLU A C 1
ATOM 822 O O . GLU A 1 105 ? 0.242 8.686 15.582 1.00 93.94 105 GLU A O 1
ATOM 827 N N . HIS A 1 106 ? -0.512 7.666 13.738 1.00 94.38 106 HIS A N 1
ATOM 828 C CA . HIS A 1 106 ? -1.946 7.781 14.010 1.00 94.38 106 HIS A CA 1
ATOM 829 C C . HIS A 1 106 ? -2.666 6.454 13.715 1.00 94.38 106 HIS A C 1
ATOM 831 O O . HIS A 1 106 ? -2.276 5.771 12.766 1.00 94.38 106 HIS A O 1
ATOM 837 N N . PRO A 1 107 ? -3.752 6.086 14.429 1.00 95.56 107 PRO A N 1
ATOM 838 C CA . PRO A 1 107 ? -4.521 4.879 14.103 1.00 95.56 107 PRO A CA 1
ATOM 839 C C . PRO A 1 107 ? -5.059 4.865 12.663 1.00 95.56 107 PRO A C 1
ATOM 841 O O . PRO A 1 107 ? -5.166 3.806 12.052 1.00 95.56 107 PRO A O 1
ATOM 844 N N . GLY A 1 108 ? -5.346 6.037 12.088 1.00 96.38 108 GLY A N 1
ATOM 845 C CA . GLY A 1 108 ? -5.727 6.187 10.675 1.00 96.38 108 GLY A CA 1
ATOM 846 C C . GLY A 1 108 ? -4.610 5.876 9.663 1.00 96.38 108 GLY A C 1
ATOM 847 O O . GLY A 1 108 ? -4.898 5.713 8.489 1.00 96.38 108 GLY A O 1
ATOM 848 N N . ASN A 1 109 ? -3.350 5.749 10.086 1.00 97.88 109 ASN A N 1
ATOM 849 C CA . ASN A 1 109 ? -2.247 5.260 9.247 1.00 97.88 109 ASN A CA 1
ATOM 850 C C . ASN A 1 109 ? -1.953 3.762 9.475 1.00 97.88 109 ASN A C 1
ATOM 852 O O . ASN A 1 109 ? -0.989 3.224 8.944 1.00 97.88 109 ASN A O 1
ATOM 856 N N . LEU A 1 110 ? -2.744 3.078 10.301 1.00 97.88 110 LEU A N 1
ATOM 857 C CA . LEU A 1 110 ? -2.482 1.702 10.705 1.00 97.88 110 LEU A CA 1
ATOM 858 C C . LEU A 1 110 ? -3.642 0.795 10.299 1.00 97.88 110 LEU A C 1
ATOM 860 O O . LEU A 1 110 ? -4.809 1.160 10.458 1.00 97.88 110 LEU A O 1
ATOM 864 N N . MET A 1 111 ? -3.325 -0.405 9.822 1.00 98.19 111 MET A N 1
ATOM 865 C CA . MET A 1 111 ? -4.288 -1.475 9.546 1.00 98.19 111 MET A CA 1
ATOM 866 C C . MET A 1 111 ? -3.770 -2.803 10.095 1.00 98.19 111 MET A C 1
ATOM 868 O O . MET A 1 111 ? -2.569 -3.067 10.088 1.00 98.19 111 MET A O 1
ATOM 872 N N . SER A 1 112 ? -4.678 -3.642 10.584 1.00 98.56 112 SER A N 1
ATOM 873 C CA . SER A 1 112 ? -4.326 -4.925 11.192 1.00 98.56 112 SER A CA 1
ATOM 874 C C . SER A 1 112 ? -4.170 -6.020 10.134 1.00 98.56 112 SER A C 1
ATOM 876 O O . SER A 1 112 ? -5.144 -6.403 9.480 1.00 98.56 112 SER A O 1
ATOM 878 N N . PHE A 1 113 ? -2.969 -6.579 9.986 1.00 98.56 113 PHE A N 1
ATOM 879 C CA . PHE A 1 113 ? -2.668 -7.660 9.039 1.00 98.56 113 PHE A CA 1
ATOM 880 C C . PHE A 1 113 ? -2.099 -8.900 9.726 1.00 98.56 113 PHE A C 1
ATOM 882 O O . PHE A 1 113 ? -1.525 -8.824 10.805 1.00 98.56 113 PHE A O 1
ATOM 889 N N . GLU A 1 114 ? -2.224 -10.069 9.094 1.00 97.88 114 GLU A N 1
ATOM 890 C CA . GLU A 1 114 ? -1.388 -11.212 9.474 1.00 97.88 114 GLU A CA 1
ATOM 891 C C . GLU A 1 114 ? 0.090 -10.874 9.238 1.00 97.88 114 GLU A C 1
ATOM 893 O O . GLU A 1 114 ? 0.415 -10.186 8.270 1.00 97.88 114 GLU A O 1
ATOM 898 N N . LYS A 1 115 ? 0.992 -11.420 10.062 1.00 97.00 115 LYS A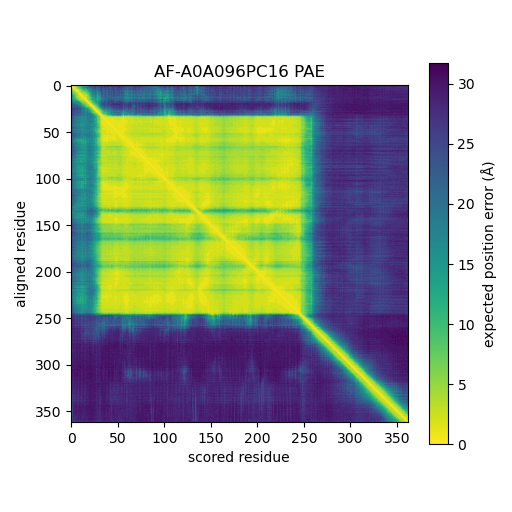 N 1
ATOM 899 C CA . LYS A 1 115 ? 2.434 -11.117 10.000 1.00 97.00 115 LYS A CA 1
ATOM 900 C C . LYS A 1 115 ? 3.039 -11.248 8.600 1.00 97.00 115 LYS A C 1
ATOM 902 O O . LYS A 1 115 ? 3.793 -10.394 8.154 1.00 97.00 115 LYS A O 1
ATOM 907 N N . HIS A 1 116 ? 2.686 -12.312 7.878 1.00 96.25 116 HIS A N 1
ATOM 908 C CA . HIS A 1 116 ? 3.195 -12.524 6.522 1.00 96.25 116 HIS A CA 1
ATOM 909 C C . HIS A 1 116 ? 2.587 -11.548 5.508 1.00 96.25 116 HIS A C 1
ATOM 911 O O . HIS A 1 116 ? 3.283 -11.135 4.590 1.00 96.25 116 HIS A O 1
ATOM 917 N N . LEU A 1 117 ? 1.320 -11.147 5.672 1.00 97.69 117 LEU A N 1
ATOM 918 C CA . LEU A 1 117 ? 0.695 -10.138 4.815 1.00 97.69 117 LEU A CA 1
ATOM 919 C C . LEU A 1 117 ? 1.319 -8.761 5.044 1.00 97.69 117 LEU A C 1
ATOM 921 O O . LEU A 1 117 ? 1.552 -8.061 4.065 1.00 97.69 117 LEU A O 1
ATOM 925 N N . HIS A 1 118 ? 1.631 -8.416 6.297 1.00 97.44 118 HIS A N 1
ATOM 926 C CA . HIS A 1 118 ? 2.395 -7.219 6.652 1.00 97.44 118 HIS A CA 1
ATOM 927 C C . HIS A 1 118 ? 3.762 -7.222 5.954 1.00 97.44 118 HIS A C 1
ATOM 929 O O . HIS A 1 118 ? 4.001 -6.381 5.097 1.00 97.44 118 HIS A O 1
ATOM 935 N N . MET A 1 119 ? 4.576 -8.257 6.177 1.00 95.19 119 MET A N 1
ATOM 936 C CA . MET A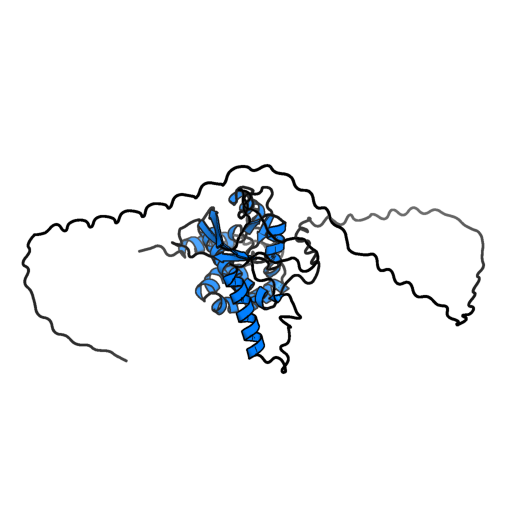 1 119 ? 5.881 -8.411 5.519 1.00 95.19 119 MET A CA 1
ATOM 937 C C . MET A 1 119 ? 5.790 -8.340 3.981 1.00 95.19 119 MET A C 1
ATOM 939 O O . MET A 1 119 ? 6.664 -7.797 3.309 1.00 95.19 119 MET A O 1
ATOM 943 N N . TRP A 1 120 ? 4.742 -8.914 3.385 1.00 95.50 120 TRP A N 1
ATOM 944 C CA . TRP A 1 120 ? 4.529 -8.860 1.937 1.00 95.50 120 TRP A CA 1
ATOM 945 C C . TRP A 1 120 ? 4.084 -7.480 1.437 1.00 95.50 120 TRP A C 1
ATOM 947 O O . TRP A 1 120 ? 4.384 -7.144 0.290 1.00 95.50 120 TRP A O 1
ATOM 957 N N . LEU A 1 121 ? 3.390 -6.689 2.259 1.00 95.81 121 LEU A N 1
ATOM 958 C CA . LEU A 1 121 ? 3.061 -5.300 1.937 1.00 95.81 121 LEU A CA 1
ATOM 959 C C . LEU A 1 121 ? 4.340 -4.463 1.856 1.00 95.81 121 LEU A C 1
ATOM 961 O O . LEU A 1 121 ? 4.543 -3.766 0.861 1.00 95.81 121 LEU A O 1
ATOM 965 N N . ASP A 1 122 ? 5.228 -4.616 2.841 1.00 92.75 122 ASP A N 1
ATOM 966 C CA . ASP A 1 122 ? 6.509 -3.898 2.908 1.00 92.75 122 ASP A CA 1
ATOM 967 C C . ASP A 1 122 ? 7.405 -4.232 1.707 1.00 92.75 122 ASP A C 1
ATOM 969 O O . ASP A 1 122 ? 8.079 -3.370 1.148 1.00 92.75 122 ASP A O 1
ATOM 973 N N . ARG A 1 123 ? 7.331 -5.480 1.229 1.00 90.94 123 ARG A N 1
ATOM 974 C CA . ARG A 1 123 ? 8.050 -5.973 0.041 1.00 90.94 123 ARG A CA 1
ATOM 975 C C . ARG A 1 123 ? 7.340 -5.694 -1.288 1.00 90.94 123 ARG A C 1
ATOM 977 O O . ARG A 1 123 ? 7.734 -6.249 -2.315 1.00 90.94 123 ARG A O 1
ATOM 984 N N . CYS A 1 124 ? 6.283 -4.878 -1.296 1.00 94.12 124 CYS A N 1
ATOM 985 C CA . CYS A 1 124 ? 5.542 -4.507 -2.505 1.00 94.12 124 CYS A CA 1
ATOM 986 C C . CYS A 1 124 ? 4.952 -5.719 -3.272 1.00 94.12 124 CYS A C 1
ATOM 988 O O . CYS A 1 124 ? 4.850 -5.727 -4.503 1.00 94.12 124 CYS A O 1
ATOM 990 N N . PHE A 1 125 ? 4.551 -6.788 -2.576 1.00 95.44 125 PHE A N 1
ATOM 991 C CA . PHE A 1 125 ? 3.924 -7.954 -3.225 1.00 95.44 125 PHE A CA 1
ATOM 992 C C . PHE A 1 125 ? 2.456 -7.713 -3.551 1.00 95.44 125 PHE A C 1
ATOM 994 O O . PHE A 1 125 ? 1.923 -8.289 -4.502 1.00 95.44 125 PHE A O 1
ATOM 1001 N N . TRP A 1 126 ? 1.805 -6.870 -2.763 1.00 97.06 126 TRP A N 1
ATOM 1002 C CA . TRP A 1 126 ? 0.412 -6.496 -2.913 1.00 97.06 126 TRP A CA 1
ATOM 1003 C C . TRP A 1 126 ? 0.212 -5.068 -2.405 1.00 97.06 126 TRP A C 1
ATOM 1005 O O . TRP A 1 126 ? 1.080 -4.511 -1.735 1.00 97.06 126 TRP A O 1
ATOM 1015 N N . CYS A 1 127 ? -0.918 -4.462 -2.746 1.00 97.62 127 CYS A N 1
ATOM 1016 C CA . CYS A 1 127 ? -1.343 -3.179 -2.199 1.00 97.62 127 CYS A CA 1
ATOM 1017 C C . CYS A 1 127 ? -2.868 -3.020 -2.296 1.00 97.62 127 CYS A C 1
ATOM 1019 O O . CYS A 1 127 ? -3.591 -3.936 -2.711 1.00 97.62 127 CYS A O 1
ATOM 1021 N N . PHE A 1 128 ? -3.357 -1.844 -1.914 1.00 98.00 128 PHE A N 1
ATOM 1022 C CA . PHE A 1 128 ? -4.758 -1.470 -2.031 1.00 98.00 128 PHE A CA 1
ATOM 1023 C C . PHE A 1 128 ? -5.002 -0.500 -3.185 1.00 98.00 128 PHE A C 1
ATOM 1025 O O . PHE A 1 128 ? -4.317 0.507 -3.325 1.00 98.00 128 PHE A O 1
ATOM 1032 N N . GLU A 1 129 ? -6.043 -0.770 -3.965 1.00 97.81 129 GLU A N 1
ATOM 1033 C CA . GLU A 1 129 ? -6.688 0.201 -4.845 1.00 97.81 129 GLU A CA 1
ATOM 1034 C C . GLU A 1 129 ? -7.854 0.827 -4.053 1.00 97.81 129 GLU A C 1
ATOM 1036 O O . GLU A 1 129 ? -8.847 0.134 -3.797 1.00 97.81 129 GLU A O 1
ATOM 1041 N N . PRO A 1 130 ? -7.749 2.088 -3.594 1.00 97.56 130 PRO A N 1
ATOM 1042 C CA . PRO A 1 130 ? -8.801 2.712 -2.793 1.00 97.56 130 PRO A CA 1
ATOM 1043 C C . PRO A 1 130 ? -10.088 2.846 -3.611 1.00 97.56 130 PRO A C 1
ATOM 1045 O O . PRO A 1 130 ? -10.038 3.158 -4.802 1.00 97.56 130 PRO A O 1
ATOM 1048 N N . LYS A 1 131 ? -11.244 2.625 -2.978 1.00 97.00 131 LYS A N 1
ATOM 1049 C CA . LYS A 1 131 ? -12.531 2.993 -3.579 1.00 97.00 131 LYS A CA 1
ATOM 1050 C C . LYS A 1 131 ? -12.808 4.464 -3.300 1.00 97.00 131 LYS A C 1
ATOM 1052 O O . LYS A 1 131 ? -12.376 4.993 -2.275 1.00 97.00 131 LYS A O 1
ATOM 1057 N N . ASP A 1 132 ? -13.532 5.115 -4.198 1.00 94.00 132 ASP A N 1
ATOM 1058 C CA . ASP A 1 132 ? -14.016 6.466 -3.939 1.00 94.00 132 ASP A CA 1
ATOM 1059 C C . ASP A 1 132 ? -14.942 6.457 -2.720 1.00 94.00 132 ASP A C 1
ATOM 1061 O O . ASP A 1 132 ? -15.700 5.507 -2.501 1.00 94.00 132 ASP A O 1
ATOM 1065 N N . ARG A 1 133 ? -14.835 7.505 -1.904 1.00 90.50 133 ARG A N 1
ATOM 1066 C CA . ARG A 1 133 ? -15.734 7.723 -0.773 1.00 90.50 133 ARG A CA 1
ATOM 1067 C C . ARG A 1 133 ? -17.026 8.316 -1.316 1.00 90.50 133 ARG A C 1
ATOM 1069 O O . ARG A 1 133 ? -16.978 9.219 -2.146 1.00 90.50 133 ARG A O 1
ATOM 1076 N N . GLU A 1 134 ? -18.163 7.805 -0.856 1.00 83.88 134 GLU A N 1
ATOM 1077 C CA . GLU A 1 134 ? -19.474 8.341 -1.246 1.00 83.88 134 GLU A CA 1
ATOM 1078 C C . GLU A 1 134 ? -19.660 9.765 -0.712 1.00 83.88 134 GLU A C 1
ATOM 1080 O O . GLU A 1 134 ? -20.147 10.641 -1.425 1.00 83.88 134 GLU A O 1
ATOM 1085 N N . ASP A 1 135 ? -19.199 10.002 0.518 1.00 86.94 135 ASP A N 1
ATOM 1086 C CA . ASP A 1 135 ? -19.104 11.323 1.120 1.00 86.94 135 ASP A CA 1
ATOM 1087 C C . ASP A 1 135 ? -17.975 11.406 2.167 1.00 86.94 135 ASP A C 1
ATOM 1089 O O . ASP A 1 135 ? -17.467 10.401 2.688 1.00 86.94 135 ASP A O 1
ATOM 1093 N N . ASP A 1 136 ? -17.596 12.641 2.497 1.00 82.12 136 ASP A N 1
ATOM 1094 C CA . ASP A 1 136 ? -16.552 12.953 3.477 1.00 82.12 136 ASP A CA 1
ATOM 1095 C C . ASP A 1 136 ? -17.011 12.803 4.934 1.00 82.12 136 ASP A C 1
ATOM 1097 O O . ASP A 1 136 ? -16.227 13.049 5.838 1.00 82.12 136 ASP A O 1
ATOM 1101 N N . THR A 1 137 ? -18.249 12.379 5.188 1.00 88.38 137 THR A N 1
ATOM 1102 C CA . THR A 1 137 ? -18.805 12.171 6.536 1.00 88.38 137 THR A CA 1
ATOM 1103 C C . THR A 1 137 ? -18.843 10.699 6.946 1.00 88.38 137 THR A C 1
ATOM 1105 O O . THR A 1 137 ? -18.997 10.382 8.130 1.00 88.38 137 THR A O 1
ATOM 1108 N N . THR A 1 138 ? -18.666 9.788 5.986 1.00 92.62 138 THR A N 1
ATOM 1109 C CA . THR A 1 138 ? -18.586 8.354 6.245 1.00 92.62 138 THR A CA 1
ATOM 1110 C C . THR A 1 138 ? -17.397 8.019 7.146 1.00 92.62 138 THR A C 1
ATOM 1112 O O . THR A 1 138 ? -16.275 8.494 6.974 1.00 92.62 138 THR A O 1
ATOM 1115 N N . ARG A 1 139 ? -17.620 7.138 8.121 1.00 96.00 139 ARG A N 1
ATOM 1116 C CA . ARG A 1 139 ? -16.549 6.596 8.976 1.00 96.00 139 ARG A CA 1
ATOM 1117 C C . ARG A 1 139 ? -15.999 5.278 8.443 1.00 96.00 139 ARG A C 1
ATOM 1119 O O . ARG A 1 139 ? -15.366 4.538 9.181 1.00 96.00 139 ARG A O 1
ATOM 1126 N N . GLU A 1 140 ? -16.280 4.953 7.192 1.00 96.50 140 GLU A N 1
ATOM 1127 C CA . GLU A 1 140 ? -15.809 3.734 6.552 1.00 96.50 140 GLU A CA 1
ATOM 1128 C C . GLU A 1 140 ? -14.743 4.090 5.515 1.00 96.50 140 GLU A C 1
ATOM 1130 O O . GLU A 1 140 ? -14.851 5.096 4.811 1.00 96.50 140 GLU A O 1
ATOM 1135 N N . THR A 1 141 ? -13.707 3.261 5.422 1.00 97.56 141 THR A N 1
ATOM 1136 C CA . THR A 1 141 ? -12.751 3.298 4.315 1.00 97.56 141 THR A CA 1
ATOM 1137 C C . THR A 1 141 ? -12.765 1.952 3.618 1.00 97.56 141 THR A C 1
ATOM 1139 O O . THR A 1 141 ? -12.392 0.944 4.219 1.00 97.56 141 THR A O 1
ATOM 1142 N N . ALA A 1 142 ? -13.169 1.935 2.348 1.00 97.50 142 ALA A N 1
ATOM 1143 C CA . ALA A 1 142 ? -13.179 0.734 1.527 1.00 97.50 142 ALA A CA 1
ATOM 1144 C C . ALA A 1 142 ? -12.033 0.738 0.509 1.00 97.50 142 ALA A C 1
ATOM 1146 O O . ALA A 1 142 ? -11.757 1.742 -0.154 1.00 97.50 142 ALA A O 1
ATOM 1147 N N . ALA A 1 143 ? -11.392 -0.412 0.336 1.00 98.12 143 ALA A N 1
ATOM 1148 C CA . ALA A 1 143 ? -10.344 -0.596 -0.652 1.00 98.12 143 ALA A CA 1
ATOM 1149 C C . ALA A 1 143 ? -10.366 -2.002 -1.246 1.00 98.12 143 ALA A C 1
ATOM 1151 O O . ALA A 1 143 ? -10.779 -2.977 -0.618 1.00 98.12 143 ALA A O 1
ATOM 1152 N N . LYS A 1 144 ? -9.918 -2.099 -2.492 1.00 98.44 144 LYS A N 1
ATOM 1153 C CA . LYS A 1 144 ? -9.809 -3.343 -3.240 1.00 98.44 144 LYS A CA 1
ATOM 1154 C C . LYS A 1 144 ? -8.384 -3.869 -3.124 1.00 98.44 144 LYS A C 1
ATOM 1156 O O . LYS A 1 144 ? -7.431 -3.177 -3.468 1.00 98.44 144 LYS A O 1
ATOM 1161 N N . PHE A 1 145 ? -8.240 -5.101 -2.665 1.00 98.56 145 PHE A N 1
ATOM 1162 C CA . PHE A 1 145 ? -6.958 -5.786 -2.604 1.00 98.56 145 PHE A CA 1
ATOM 1163 C C . PHE A 1 145 ? -6.432 -6.083 -4.017 1.00 98.56 145 PHE A C 1
ATOM 1165 O O . PHE A 1 145 ? -7.191 -6.511 -4.897 1.00 98.56 145 PHE A O 1
ATOM 1172 N N . ARG A 1 146 ? -5.129 -5.880 -4.232 1.00 98.12 146 ARG A N 1
ATOM 1173 C CA . ARG A 1 146 ? -4.431 -6.164 -5.490 1.00 98.12 146 ARG A CA 1
ATOM 1174 C C . ARG A 1 146 ? -3.090 -6.832 -5.220 1.00 98.12 146 ARG A C 1
ATOM 1176 O O . ARG A 1 146 ? -2.210 -6.221 -4.623 1.00 98.12 146 ARG A O 1
ATOM 1183 N N . TRP A 1 147 ? -2.897 -8.041 -5.738 1.00 97.69 147 TRP A N 1
ATOM 1184 C CA . TRP A 1 147 ? -1.551 -8.563 -5.950 1.00 97.69 147 TRP A CA 1
ATOM 1185 C C . TRP A 1 147 ? -0.849 -7.722 -7.016 1.00 97.69 147 TRP A C 1
ATOM 1187 O O . TRP A 1 147 ? -1.454 -7.318 -8.012 1.00 97.69 147 TRP A O 1
ATOM 1197 N N . LEU A 1 148 ? 0.433 -7.456 -6.806 1.00 95.81 148 LEU A N 1
ATOM 1198 C CA . LEU A 1 148 ? 1.263 -6.723 -7.751 1.00 95.81 148 LEU A CA 1
ATOM 1199 C C . LEU A 1 148 ? 2.077 -7.715 -8.602 1.00 95.81 148 LEU A C 1
ATOM 1201 O O . LEU A 1 148 ? 2.564 -8.700 -8.050 1.00 95.81 148 LEU A O 1
ATOM 1205 N N . PRO A 1 149 ? 2.239 -7.491 -9.918 1.00 93.50 149 PRO A N 1
ATOM 1206 C CA . PRO A 1 149 ? 3.050 -8.326 -10.805 1.00 93.50 149 PRO A CA 1
ATOM 1207 C C . PRO A 1 149 ? 4.491 -8.566 -10.333 1.00 93.50 149 PRO A C 1
ATOM 1209 O O . PRO A 1 149 ? 5.227 -7.627 -10.039 1.00 93.50 149 PRO A O 1
ATOM 1212 N N . GLY A 1 150 ? 4.898 -9.839 -10.316 1.00 89.00 150 GLY A N 1
ATOM 1213 C CA . GLY A 1 150 ? 6.229 -10.296 -9.900 1.00 89.00 150 GLY A CA 1
ATOM 1214 C C . GLY A 1 150 ? 7.343 -10.035 -10.897 1.00 89.00 150 GLY A C 1
ATOM 1215 O O . GLY A 1 150 ? 8.491 -9.861 -10.498 1.00 89.00 150 GLY A O 1
ATOM 1216 N N . ASP A 1 151 ? 6.986 -9.991 -12.177 1.00 89.06 151 ASP A N 1
ATOM 1217 C CA . ASP A 1 151 ? 7.919 -10.037 -13.293 1.00 89.06 151 ASP A CA 1
ATOM 1218 C C . ASP A 1 151 ? 8.973 -8.932 -13.261 1.00 89.06 151 ASP A C 1
ATOM 1220 O O . ASP A 1 151 ? 10.085 -9.159 -13.713 1.00 89.06 151 ASP A O 1
ATOM 1224 N N . PHE A 1 152 ? 8.654 -7.756 -12.718 1.00 89.38 152 PHE A N 1
ATOM 1225 C CA . PHE A 1 152 ? 9.566 -6.610 -12.695 1.00 89.38 152 PHE A CA 1
ATOM 1226 C C . PHE A 1 152 ? 10.775 -6.789 -11.773 1.00 89.38 152 PHE A C 1
ATOM 1228 O O . PHE A 1 152 ? 11.729 -6.037 -11.902 1.00 89.38 152 PHE A O 1
ATOM 1235 N N . ALA A 1 153 ? 10.754 -7.775 -10.871 1.00 86.44 153 ALA A N 1
ATOM 1236 C CA . ALA A 1 153 ? 11.917 -8.129 -10.055 1.00 86.44 153 ALA A CA 1
ATOM 1237 C C . ALA A 1 153 ? 12.921 -9.039 -10.797 1.00 86.44 153 ALA A C 1
ATOM 1239 O O . ALA A 1 153 ? 14.008 -9.297 -10.287 1.00 86.44 153 ALA A O 1
ATOM 1240 N N . ASP A 1 154 ? 12.565 -9.555 -11.978 1.00 87.75 154 ASP A N 1
ATOM 1241 C CA . ASP A 1 154 ? 13.474 -10.328 -12.822 1.00 87.75 154 ASP A CA 1
ATOM 1242 C C . ASP A 1 154 ? 14.375 -9.368 -13.610 1.00 87.75 154 ASP A C 1
ATOM 1244 O O . ASP A 1 154 ? 13.978 -8.846 -14.652 1.00 87.75 154 ASP A O 1
ATOM 1248 N N . GLU A 1 155 ? 15.601 -9.151 -13.128 1.00 86.38 155 GLU A N 1
ATOM 1249 C CA . GLU A 1 155 ? 16.586 -8.261 -13.761 1.00 86.38 155 GLU A CA 1
ATOM 1250 C C . GLU A 1 155 ? 17.002 -8.711 -15.172 1.00 86.38 155 GLU A C 1
ATOM 1252 O O . GLU A 1 155 ? 17.431 -7.889 -15.985 1.00 86.38 155 GLU A O 1
ATOM 1257 N N . LEU A 1 156 ? 16.855 -9.999 -15.508 1.00 86.81 156 LEU A N 1
ATOM 1258 C CA . LEU A 1 156 ? 17.116 -10.484 -16.866 1.00 86.81 156 LEU A CA 1
ATOM 1259 C C . LEU A 1 156 ? 16.001 -10.029 -17.815 1.00 86.81 156 LEU A C 1
ATOM 1261 O O . LEU A 1 156 ? 16.252 -9.692 -18.980 1.00 86.81 156 LEU A O 1
ATOM 1265 N N . LYS A 1 157 ? 14.758 -10.000 -17.322 1.00 87.50 157 LYS A N 1
ATOM 1266 C CA . LYS A 1 157 ? 13.588 -9.543 -18.079 1.00 87.50 157 LYS A CA 1
ATOM 1267 C C . LYS A 1 157 ? 13.450 -8.018 -18.068 1.00 87.50 157 LYS A C 1
ATOM 1269 O O . LYS A 1 157 ? 13.102 -7.448 -19.108 1.00 87.50 157 LYS A O 1
ATOM 1274 N N . PHE A 1 158 ? 13.757 -7.362 -16.955 1.00 90.94 158 PHE A N 1
ATOM 1275 C CA . PHE A 1 158 ? 13.660 -5.918 -16.744 1.00 90.94 158 PHE A CA 1
ATOM 1276 C C . PHE A 1 158 ? 14.953 -5.377 -16.122 1.00 90.94 158 PHE A C 1
ATOM 1278 O O . PHE A 1 158 ? 15.003 -5.114 -14.923 1.00 90.94 158 PHE A O 1
ATOM 1285 N N . PRO A 1 159 ? 16.019 -5.219 -16.925 1.00 88.81 159 PRO A N 1
ATOM 1286 C CA . PRO A 1 159 ? 17.271 -4.672 -16.424 1.00 88.81 159 PRO A CA 1
ATOM 1287 C C . PRO A 1 159 ? 17.114 -3.205 -16.011 1.00 88.81 159 PRO A C 1
ATOM 1289 O O . PRO A 1 159 ? 16.392 -2.442 -16.656 1.00 88.81 159 PRO A O 1
ATOM 1292 N N . ASN A 1 160 ? 17.877 -2.797 -14.994 1.00 85.38 160 ASN A N 1
ATOM 1293 C CA . ASN A 1 160 ? 17.938 -1.408 -14.521 1.00 85.38 160 ASN A CA 1
ATOM 1294 C C . ASN A 1 160 ? 18.438 -0.428 -15.598 1.00 85.38 160 ASN A C 1
ATOM 1296 O O . ASN A 1 160 ? 18.110 0.758 -15.565 1.00 85.38 160 ASN A O 1
ATOM 1300 N N . GLU A 1 161 ? 19.206 -0.925 -16.569 1.00 87.25 161 GLU A N 1
ATOM 1301 C CA . GLU A 1 161 ? 19.711 -0.155 -17.701 1.00 87.25 161 GLU A CA 1
ATOM 1302 C C . GLU A 1 161 ? 19.201 -0.733 -19.023 1.00 87.25 161 GLU A C 1
ATOM 1304 O O . GLU A 1 161 ? 19.373 -1.915 -19.338 1.00 87.25 161 GLU A O 1
ATOM 1309 N N . VAL A 1 162 ? 18.586 0.122 -19.840 1.00 88.06 162 VAL A N 1
ATOM 1310 C CA . VAL A 1 162 ? 18.100 -0.273 -21.162 1.00 88.06 162 VAL A CA 1
ATOM 1311 C C . VAL A 1 162 ? 19.246 -0.176 -22.160 1.00 88.06 162 VAL A C 1
ATOM 1313 O O . VAL A 1 162 ? 19.626 0.915 -22.583 1.00 88.06 162 VAL A O 1
ATOM 1316 N N . SER A 1 163 ? 19.787 -1.325 -22.569 1.00 90.19 163 SER A N 1
ATOM 1317 C CA . SER A 1 163 ? 20.840 -1.341 -23.589 1.00 90.19 163 SER A CA 1
ATOM 1318 C C . SER A 1 163 ? 20.351 -0.726 -24.916 1.00 90.19 163 SER A C 1
ATOM 1320 O O . SER A 1 163 ? 19.210 -0.981 -25.331 1.00 90.19 163 SER A O 1
ATOM 1322 N N . PRO A 1 164 ? 21.216 0.002 -25.650 1.00 89.81 164 PRO A N 1
ATOM 1323 C CA . PRO A 1 164 ? 20.875 0.525 -26.974 1.00 89.81 164 PRO A CA 1
ATOM 1324 C C . PRO A 1 164 ? 20.423 -0.562 -27.960 1.00 89.81 164 PRO A C 1
ATOM 1326 O O . PRO A 1 164 ? 19.585 -0.304 -28.817 1.00 89.81 164 PRO A O 1
ATOM 1329 N N . ALA A 1 165 ? 20.934 -1.791 -27.810 1.00 88.81 165 ALA A N 1
ATOM 1330 C CA . ALA A 1 165 ? 20.592 -2.932 -28.658 1.00 88.81 165 ALA A CA 1
ATOM 1331 C C . ALA A 1 165 ? 19.146 -3.427 -28.470 1.00 88.81 165 ALA A C 1
ATOM 1333 O O . ALA A 1 165 ? 18.532 -3.921 -29.415 1.00 88.81 165 ALA A O 1
ATOM 1334 N N . VAL A 1 166 ? 18.590 -3.316 -27.258 1.00 87.06 166 VAL A N 1
ATOM 1335 C CA . VAL A 1 166 ? 17.168 -3.603 -27.011 1.00 87.06 166 VAL A CA 1
ATOM 1336 C C . VAL A 1 166 ? 16.316 -2.429 -27.486 1.00 87.06 166 VAL A C 1
ATOM 1338 O O . VAL A 1 166 ? 15.297 -2.652 -28.139 1.00 87.06 166 VAL A O 1
ATOM 1341 N N . GLY A 1 167 ? 16.759 -1.203 -27.188 1.00 92.12 167 GLY A N 1
ATOM 1342 C CA . GLY A 1 167 ? 16.043 0.033 -27.486 1.00 92.12 167 GLY A CA 1
ATOM 1343 C C . GLY A 1 167 ? 14.898 0.312 -26.505 1.00 92.12 167 GLY A C 1
ATOM 1344 O O . GLY A 1 167 ? 14.235 -0.600 -26.004 1.00 92.12 167 GLY A O 1
ATOM 1345 N N . LEU A 1 168 ? 14.646 1.599 -26.242 1.00 92.62 168 LEU A N 1
ATOM 1346 C CA . LEU A 1 168 ? 13.633 2.056 -25.281 1.00 92.62 168 LEU A CA 1
ATOM 1347 C C . LEU A 1 168 ? 12.221 1.567 -25.632 1.00 92.62 168 LEU A C 1
ATOM 1349 O O . LEU A 1 168 ? 11.490 1.112 -24.760 1.00 92.62 168 LEU A O 1
ATOM 1353 N N . GLU A 1 169 ? 11.846 1.605 -26.909 1.00 93.88 169 GLU A N 1
ATOM 1354 C CA . GLU A 1 169 ? 10.510 1.203 -27.359 1.00 93.88 169 GLU A CA 1
ATOM 1355 C C . GLU A 1 169 ? 10.215 -0.270 -27.050 1.00 93.88 169 GLU A C 1
ATOM 1357 O O . GLU A 1 169 ? 9.157 -0.609 -26.521 1.00 93.88 169 GLU A O 1
ATOM 1362 N N . LYS A 1 170 ? 11.177 -1.161 -27.318 1.00 92.50 170 LYS A N 1
ATOM 1363 C CA . LYS A 1 170 ? 11.035 -2.592 -27.033 1.00 92.50 170 LYS A CA 1
ATOM 1364 C C . LYS A 1 170 ? 10.951 -2.857 -25.531 1.00 92.50 170 LYS A C 1
ATOM 1366 O O . LYS A 1 170 ? 10.214 -3.751 -25.120 1.00 92.50 170 LYS A O 1
ATOM 1371 N N . TYR A 1 171 ? 11.684 -2.086 -24.727 1.00 91.88 171 TYR A N 1
ATOM 1372 C CA . TYR A 1 171 ? 11.613 -2.157 -23.270 1.00 91.88 171 TYR A CA 1
ATOM 1373 C C . TYR A 1 171 ? 10.233 -1.726 -22.748 1.00 91.88 171 TYR A C 1
ATOM 1375 O O . TYR A 1 171 ? 9.594 -2.473 -22.010 1.00 91.88 171 TYR A O 1
ATOM 1383 N N . VAL A 1 172 ? 9.717 -0.583 -23.212 1.00 93.69 172 VAL A N 1
ATOM 1384 C CA . VAL A 1 172 ? 8.372 -0.096 -22.857 1.00 93.69 172 VAL A CA 1
ATOM 1385 C C . VAL A 1 172 ? 7.289 -1.083 -23.301 1.00 93.69 172 VAL A C 1
ATOM 1387 O O . VAL A 1 172 ? 6.390 -1.397 -22.521 1.00 93.69 172 VAL A O 1
ATOM 1390 N N . ARG A 1 173 ? 7.397 -1.640 -24.514 1.00 95.00 173 ARG A N 1
ATOM 1391 C CA . ARG A 1 173 ? 6.470 -2.669 -25.000 1.00 95.00 173 ARG A CA 1
ATOM 1392 C C . ARG A 1 173 ? 6.480 -3.914 -24.109 1.00 95.00 173 ARG A C 1
ATOM 1394 O O . ARG A 1 173 ? 5.413 -4.421 -23.787 1.00 95.00 173 ARG A O 1
ATOM 1401 N N . ARG A 1 174 ? 7.651 -4.360 -23.640 1.00 94.00 174 ARG A N 1
ATOM 1402 C CA . ARG A 1 174 ? 7.766 -5.493 -22.704 1.00 94.00 174 ARG A CA 1
ATOM 1403 C C . ARG A 1 174 ? 7.079 -5.213 -21.365 1.00 94.00 174 ARG A C 1
ATOM 1405 O O . ARG A 1 174 ? 6.430 -6.107 -20.824 1.00 94.00 174 ARG A O 1
ATOM 1412 N N . ILE A 1 175 ? 7.207 -3.993 -20.834 1.00 94.12 175 ILE A N 1
ATOM 1413 C CA . ILE A 1 175 ? 6.483 -3.579 -19.620 1.00 94.12 175 ILE A CA 1
ATOM 1414 C C . ILE A 1 175 ? 4.976 -3.682 -19.863 1.00 94.12 175 ILE A C 1
ATOM 1416 O O . ILE A 1 175 ? 4.269 -4.295 -19.065 1.00 94.12 175 ILE A O 1
ATOM 1420 N N . TYR A 1 176 ? 4.496 -3.125 -20.978 1.00 95.81 176 TYR A N 1
ATOM 1421 C CA . TYR A 1 176 ? 3.082 -3.175 -21.342 1.00 95.81 176 TYR A CA 1
ATOM 1422 C C . TYR A 1 176 ? 2.568 -4.616 -21.468 1.00 95.81 176 TYR A C 1
ATOM 1424 O O . TYR A 1 176 ? 1.565 -4.957 -20.850 1.00 95.81 176 TYR A O 1
ATOM 1432 N N . GLU A 1 177 ? 3.278 -5.479 -22.197 1.00 95.94 177 GLU A N 1
ATOM 1433 C CA . GLU A 1 177 ? 2.921 -6.894 -22.372 1.00 95.94 177 GLU A CA 1
ATOM 1434 C C . GLU A 1 177 ? 2.846 -7.642 -21.032 1.00 95.94 177 GLU A C 1
ATOM 1436 O O . GLU A 1 177 ? 1.923 -8.431 -20.814 1.00 95.94 177 GLU A O 1
ATOM 1441 N N . ALA A 1 178 ? 3.779 -7.382 -20.108 1.00 94.44 178 ALA A N 1
ATOM 1442 C CA . ALA A 1 178 ? 3.762 -7.989 -18.779 1.00 94.44 178 ALA A CA 1
ATOM 1443 C C . ALA A 1 178 ? 2.575 -7.502 -17.932 1.00 94.44 178 ALA A C 1
ATOM 1445 O O . ALA A 1 178 ? 1.890 -8.319 -17.313 1.00 94.44 178 ALA A O 1
ATOM 1446 N N . LEU A 1 179 ? 2.284 -6.196 -17.943 1.00 95.12 179 LEU A N 1
ATOM 1447 C CA . LEU A 1 179 ? 1.115 -5.642 -17.251 1.00 95.12 179 LEU A CA 1
ATOM 1448 C C . LEU A 1 179 ? -0.196 -6.172 -17.833 1.00 95.12 179 LEU A C 1
ATOM 1450 O O . LEU A 1 179 ? -1.098 -6.522 -17.076 1.00 95.12 179 LEU A O 1
ATOM 1454 N N . GLU A 1 180 ? -0.299 -6.257 -19.156 1.00 96.88 180 GLU A N 1
ATOM 1455 C CA . GLU A 1 180 ? -1.496 -6.749 -19.834 1.00 96.88 180 GLU A CA 1
ATOM 1456 C C . GLU A 1 180 ? -1.706 -8.242 -19.570 1.00 96.88 180 GLU A C 1
ATOM 1458 O O . GLU A 1 180 ? -2.815 -8.666 -19.251 1.00 96.88 180 GLU A O 1
ATOM 1463 N N . THR A 1 181 ? -0.629 -9.030 -19.577 1.00 95.94 181 THR A N 1
ATOM 1464 C CA . THR A 1 181 ? -0.670 -10.440 -19.167 1.00 95.94 181 THR A CA 1
ATOM 1465 C C . THR A 1 181 ? -1.144 -10.575 -17.722 1.00 95.94 181 THR A C 1
ATOM 1467 O O . THR A 1 181 ? -2.025 -11.388 -17.435 1.00 95.94 181 THR A O 1
ATOM 1470 N N . ALA A 1 182 ? -0.613 -9.768 -16.800 1.00 94.88 182 ALA A N 1
ATOM 1471 C CA . ALA A 1 182 ? -1.067 -9.781 -15.414 1.00 94.88 182 ALA A CA 1
ATOM 1472 C C . ALA A 1 182 ? -2.547 -9.384 -15.304 1.00 94.88 182 ALA A C 1
ATOM 1474 O O . ALA A 1 182 ? -3.303 -10.060 -14.609 1.00 94.88 182 ALA A O 1
ATOM 1475 N N . ARG A 1 183 ? -2.990 -8.355 -16.036 1.00 95.75 183 ARG A N 1
ATOM 1476 C CA . ARG A 1 183 ? -4.388 -7.905 -16.075 1.00 95.75 183 ARG A CA 1
ATOM 1477 C C . ARG A 1 183 ? -5.329 -9.004 -16.571 1.00 95.75 183 ARG A C 1
ATOM 1479 O O . ARG A 1 183 ? -6.357 -9.241 -15.939 1.00 95.75 183 ARG A O 1
ATOM 1486 N N . LEU A 1 184 ? -4.980 -9.682 -17.666 1.00 96.44 184 LEU A N 1
ATOM 1487 C CA . LEU A 1 184 ? -5.761 -10.787 -18.235 1.00 96.44 184 LEU A CA 1
ATOM 1488 C C . LEU A 1 184 ? -5.863 -11.980 -17.275 1.00 96.44 184 LEU A C 1
ATOM 1490 O O . LEU A 1 184 ? -6.897 -12.638 -17.227 1.00 96.44 184 LEU A O 1
ATOM 1494 N N . ASN A 1 185 ? -4.833 -12.204 -16.457 1.00 96.00 185 ASN A N 1
ATOM 1495 C CA . ASN A 1 185 ? -4.823 -13.225 -15.408 1.00 96.00 185 ASN A CA 1
ATOM 1496 C C . ASN A 1 185 ? -5.375 -12.724 -14.058 1.00 96.00 185 ASN A C 1
ATOM 1498 O O . ASN A 1 185 ? -5.180 -13.371 -13.030 1.00 96.00 185 ASN A O 1
ATOM 1502 N N . ASN A 1 186 ? -6.051 -11.568 -14.046 1.00 95.94 186 ASN A N 1
ATOM 1503 C CA . ASN A 1 186 ? -6.599 -10.916 -12.855 1.00 95.94 186 ASN A CA 1
ATOM 1504 C C . ASN A 1 186 ? -5.574 -10.736 -11.719 1.00 95.94 186 ASN A C 1
ATOM 1506 O O . ASN A 1 186 ? -5.901 -10.924 -10.552 1.00 95.94 186 ASN A O 1
ATOM 1510 N N . PHE A 1 187 ? -4.342 -10.358 -12.060 1.00 96.00 187 PHE A N 1
ATOM 1511 C CA . PHE A 1 187 ? -3.254 -10.080 -11.123 1.00 96.00 187 PHE A CA 1
ATOM 1512 C C . PHE A 1 187 ? -3.115 -11.195 -10.071 1.00 96.00 187 PHE A C 1
ATOM 1514 O O . PHE A 1 187 ? -3.545 -11.018 -8.926 1.00 96.00 187 PHE A O 1
ATOM 1521 N N . PRO A 1 188 ? -2.594 -12.373 -10.448 1.00 95.56 188 PRO A N 1
ATOM 1522 C CA . PRO A 1 188 ? -2.437 -13.475 -9.512 1.00 95.56 188 PRO A CA 1
ATOM 1523 C C . PRO A 1 188 ? -1.354 -13.158 -8.473 1.00 95.56 188 PRO A C 1
ATOM 1525 O O . PRO A 1 188 ? -0.506 -12.286 -8.680 1.00 95.56 188 PRO A O 1
ATOM 1528 N N . ALA A 1 189 ? -1.359 -13.897 -7.363 1.00 94.50 189 ALA A N 1
ATOM 1529 C CA . ALA A 1 189 ? -0.246 -13.866 -6.423 1.00 94.50 189 ALA A CA 1
ATOM 1530 C C . ALA A 1 189 ? 1.057 -14.294 -7.122 1.00 94.50 189 ALA A C 1
ATOM 1532 O O . ALA A 1 189 ? 1.047 -15.131 -8.028 1.00 94.50 189 ALA A O 1
ATOM 1533 N N . ARG A 1 190 ? 2.183 -13.710 -6.705 1.00 89.88 190 ARG A N 1
ATOM 1534 C CA . ARG A 1 190 ? 3.500 -14.010 -7.282 1.00 89.88 190 ARG A CA 1
ATOM 1535 C C . ARG A 1 190 ? 3.928 -15.441 -6.941 1.00 89.88 190 ARG A C 1
ATOM 1537 O O . ARG A 1 190 ? 3.597 -15.960 -5.878 1.00 89.88 190 ARG A O 1
ATOM 1544 N N . ALA A 1 191 ? 4.727 -16.058 -7.804 1.00 88.19 191 ALA A N 1
ATOM 1545 C CA . ALA A 1 191 ? 5.502 -17.231 -7.409 1.00 88.19 191 ALA A CA 1
ATOM 1546 C C . ALA A 1 191 ? 6.713 -16.784 -6.566 1.00 88.19 191 ALA A C 1
ATOM 1548 O O . ALA A 1 191 ? 7.241 -15.692 -6.805 1.00 88.19 191 ALA A O 1
ATOM 1549 N N . PRO A 1 192 ? 7.170 -17.583 -5.586 1.00 86.62 192 PRO A N 1
ATOM 1550 C CA . PRO A 1 192 ? 8.437 -17.302 -4.925 1.00 86.62 192 PRO A CA 1
ATOM 1551 C C . PRO A 1 192 ? 9.579 -17.375 -5.945 1.00 86.62 192 PRO A C 1
ATOM 1553 O O . PRO A 1 192 ? 9.587 -18.244 -6.813 1.00 86.62 192 PRO A O 1
ATOM 1556 N N . LEU A 1 193 ? 10.554 -16.470 -5.825 1.00 80.69 193 LEU A N 1
ATOM 1557 C CA . LEU A 1 193 ? 11.722 -16.446 -6.712 1.00 80.69 193 LEU A CA 1
ATOM 1558 C C . LEU A 1 193 ? 12.564 -17.725 -6.574 1.00 80.69 193 LEU A C 1
ATOM 1560 O O . LEU A 1 193 ? 13.099 -18.234 -7.553 1.00 80.69 193 LEU A O 1
ATOM 1564 N N . ASN A 1 194 ? 12.645 -18.2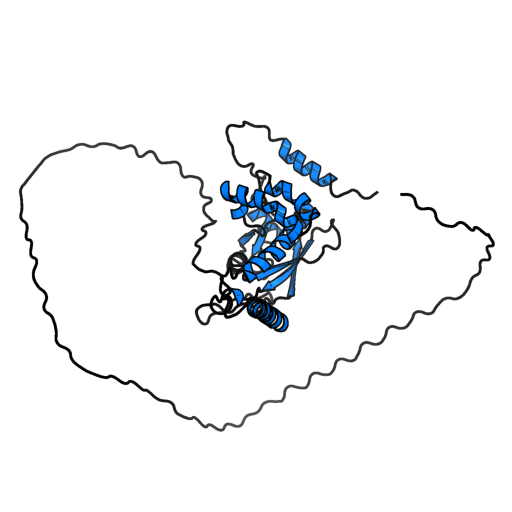48 -5.347 1.00 81.75 194 ASN A N 1
ATOM 1565 C CA . ASN A 1 194 ? 13.416 -19.431 -4.994 1.00 81.75 194 ASN A CA 1
ATOM 1566 C C . ASN A 1 194 ? 12.509 -20.505 -4.377 1.00 81.75 194 ASN A C 1
ATOM 1568 O O . ASN A 1 194 ? 11.716 -20.223 -3.477 1.00 81.75 194 ASN A O 1
ATOM 1572 N N . GLY A 1 195 ? 12.689 -21.755 -4.808 1.00 87.50 195 GLY A N 1
ATOM 1573 C CA . GLY A 1 195 ? 11.986 -22.921 -4.266 1.00 87.50 195 GLY A CA 1
ATOM 1574 C C . GLY A 1 195 ? 10.612 -23.189 -4.892 1.00 87.50 195 GLY A C 1
ATOM 1575 O O . GLY A 1 195 ? 10.171 -22.504 -5.806 1.00 87.50 195 GLY A O 1
ATOM 1576 N N . SER A 1 196 ? 9.940 -24.233 -4.398 1.00 90.81 196 SER A N 1
ATOM 1577 C CA . SER A 1 196 ? 8.641 -24.714 -4.901 1.00 90.81 196 SER A CA 1
ATOM 1578 C C . SER A 1 196 ? 7.452 -24.317 -4.016 1.00 90.81 196 SER A C 1
ATOM 1580 O O . SER A 1 196 ? 6.396 -24.945 -4.081 1.00 90.81 196 SER A O 1
ATOM 1582 N N . GLY A 1 197 ? 7.640 -23.334 -3.131 1.00 91.38 197 GLY A N 1
ATOM 1583 C CA . GLY A 1 197 ? 6.582 -22.820 -2.260 1.00 91.38 197 GLY A CA 1
ATOM 1584 C C . GLY A 1 197 ? 5.539 -21.990 -3.016 1.00 91.38 197 GLY A C 1
ATOM 1585 O O . GLY A 1 197 ? 5.556 -21.895 -4.242 1.00 91.38 197 GLY A O 1
ATOM 1586 N N . PHE A 1 198 ? 4.648 -21.335 -2.274 1.00 92.44 198 PHE A N 1
ATOM 1587 C CA . PHE A 1 198 ? 3.667 -20.406 -2.835 1.00 92.44 198 PHE A CA 1
ATOM 1588 C C . PHE A 1 198 ? 3.547 -19.147 -1.971 1.00 92.44 198 PHE A C 1
ATOM 1590 O O . PHE A 1 198 ? 3.763 -19.195 -0.760 1.00 92.44 198 PHE A O 1
ATOM 1597 N N . ILE A 1 199 ? 3.186 -18.026 -2.597 1.00 94.00 199 ILE A N 1
ATOM 1598 C CA . ILE A 1 199 ? 2.771 -16.796 -1.915 1.00 94.00 199 ILE A CA 1
ATOM 1599 C C . ILE A 1 199 ? 1.256 -16.700 -2.068 1.00 94.00 199 ILE A C 1
ATOM 1601 O O . ILE A 1 199 ? 0.722 -16.843 -3.166 1.00 94.00 199 ILE A O 1
ATOM 1605 N N . GLY A 1 200 ? 0.551 -16.489 -0.964 1.00 95.69 200 GLY A N 1
ATOM 1606 C CA . GLY A 1 200 ? -0.901 -16.388 -0.960 1.00 95.69 200 GLY A CA 1
ATOM 1607 C C . GLY A 1 200 ? -1.473 -16.442 0.448 1.00 95.69 200 GLY A C 1
ATOM 1608 O O . GLY A 1 200 ? -0.822 -16.898 1.384 1.00 95.69 200 GLY A O 1
ATOM 1609 N N . ALA A 1 201 ? -2.709 -15.978 0.585 1.00 97.19 201 ALA A N 1
ATOM 1610 C CA . ALA A 1 201 ? -3.476 -16.045 1.821 1.00 97.19 201 ALA A CA 1
ATOM 1611 C C . ALA A 1 201 ? -4.870 -16.609 1.534 1.00 97.19 201 ALA A C 1
ATOM 1613 O O . ALA A 1 201 ? -5.268 -16.754 0.376 1.00 97.19 201 ALA A O 1
ATOM 1614 N N . GLN A 1 202 ? -5.609 -16.939 2.588 1.00 98.12 202 GLN A N 1
ATOM 1615 C CA . GLN A 1 202 ? -6.973 -17.453 2.499 1.00 98.12 202 GLN A CA 1
ATOM 1616 C C . GLN A 1 202 ? -7.907 -16.562 3.311 1.00 98.12 202 GLN A C 1
ATOM 1618 O O . GLN A 1 202 ? -7.546 -16.100 4.393 1.00 98.12 202 GLN A O 1
ATOM 1623 N N . LEU A 1 203 ? -9.102 -16.338 2.776 1.00 98.44 203 LEU A N 1
ATOM 1624 C CA . LEU A 1 203 ? -10.214 -15.722 3.479 1.00 98.44 203 LEU A CA 1
ATOM 1625 C C . LEU A 1 203 ? -10.745 -16.662 4.571 1.00 98.44 203 LEU A C 1
ATOM 1627 O O . LEU A 1 203 ? -10.418 -17.850 4.621 1.00 98.44 203 LEU A O 1
ATOM 1631 N N . ARG A 1 204 ? -11.638 -16.139 5.414 1.00 97.38 204 ARG A N 1
ATOM 1632 C CA . ARG A 1 204 ? -12.281 -16.889 6.501 1.00 97.38 204 ARG A CA 1
ATOM 1633 C C . ARG A 1 204 ? -12.997 -18.164 6.050 1.00 97.38 204 ARG A C 1
ATOM 1635 O O . ARG A 1 204 ? -13.046 -19.131 6.803 1.00 97.38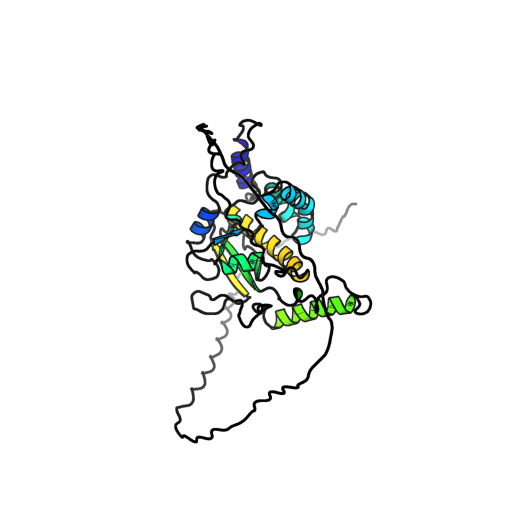 204 ARG A O 1
ATOM 1642 N N . ASP A 1 205 ? -13.566 -18.164 4.847 1.00 97.69 205 ASP A N 1
ATOM 1643 C CA . ASP A 1 205 ? -14.268 -19.314 4.265 1.00 97.69 205 ASP A CA 1
ATOM 1644 C C . ASP A 1 205 ? -13.320 -20.337 3.607 1.00 97.69 205 ASP A C 1
ATOM 1646 O O . ASP A 1 205 ? -13.776 -21.285 2.969 1.00 97.69 205 ASP A O 1
ATOM 1650 N N . GLY A 1 206 ? -12.004 -20.149 3.749 1.00 97.69 206 GLY A N 1
ATOM 1651 C CA . GLY A 1 206 ? -10.966 -21.003 3.179 1.00 97.69 206 GLY A CA 1
ATOM 1652 C C . GLY A 1 206 ? -10.659 -20.722 1.707 1.00 97.69 206 GLY A C 1
ATOM 1653 O O . GLY A 1 206 ? -9.716 -21.304 1.166 1.00 97.69 206 GLY A O 1
ATOM 1654 N N . LYS A 1 207 ? -11.402 -19.828 1.038 1.00 98.06 207 LYS A N 1
ATOM 1655 C CA . LYS A 1 207 ? -11.105 -19.457 -0.351 1.00 98.06 207 LYS A CA 1
ATOM 1656 C C . LYS A 1 207 ? -9.818 -18.636 -0.432 1.00 98.06 207 LYS A C 1
ATOM 1658 O O . LYS A 1 207 ? -9.503 -17.895 0.498 1.00 98.06 207 LYS A O 1
ATOM 1663 N N . PRO A 1 208 ? -9.069 -18.718 -1.543 1.00 97.88 208 PRO A N 1
ATOM 1664 C CA . PRO A 1 208 ? -7.874 -17.904 -1.721 1.00 97.88 208 PRO A CA 1
ATOM 1665 C C . PRO A 1 208 ? -8.210 -16.406 -1.725 1.00 97.88 208 PRO A C 1
ATOM 1667 O O . PRO A 1 208 ? -9.229 -15.981 -2.268 1.00 97.88 208 PRO A O 1
ATOM 1670 N N . LEU A 1 209 ? -7.321 -15.595 -1.156 1.00 98.25 209 LEU A N 1
ATOM 1671 C CA . LEU A 1 209 ? -7.350 -14.142 -1.273 1.00 98.25 209 LEU A CA 1
ATOM 1672 C C . LEU A 1 209 ? -6.909 -13.745 -2.690 1.00 98.25 209 LEU A C 1
ATOM 1674 O O . LEU A 1 209 ? -5.743 -13.890 -3.061 1.00 98.25 209 LEU A O 1
ATOM 1678 N N . LEU A 1 210 ? -7.851 -13.242 -3.485 1.00 98.06 210 LEU A N 1
ATOM 1679 C CA . LEU A 1 210 ? -7.632 -12.845 -4.872 1.00 98.06 210 LEU A CA 1
ATOM 1680 C C . LEU A 1 210 ? -7.666 -11.324 -5.034 1.00 98.06 210 LEU A C 1
ATOM 1682 O O . LEU A 1 210 ? -8.346 -10.609 -4.293 1.00 98.06 210 LEU A O 1
ATOM 1686 N N . SER A 1 211 ? -6.971 -10.840 -6.063 1.00 98.25 211 SER A N 1
ATOM 1687 C CA . SER A 1 211 ? -7.118 -9.465 -6.531 1.00 98.25 211 SER A CA 1
ATOM 1688 C C . SER A 1 211 ? -8.573 -9.184 -6.894 1.00 98.25 211 SER A C 1
ATOM 1690 O O . SER A 1 211 ? -9.201 -9.954 -7.622 1.00 98.25 211 SER A O 1
ATOM 1692 N N . GLY A 1 212 ? -9.098 -8.062 -6.409 1.00 97.94 212 GLY A N 1
ATOM 1693 C CA . GLY A 1 212 ? -10.497 -7.688 -6.602 1.00 97.94 212 GLY A CA 1
ATOM 1694 C C . GLY A 1 212 ? -11.367 -7.813 -5.356 1.00 97.94 212 GLY A C 1
ATOM 1695 O O . GLY A 1 212 ? -12.409 -7.161 -5.313 1.00 97.94 212 GLY A O 1
ATOM 1696 N N . HIS A 1 213 ? -10.953 -8.572 -4.335 1.00 98.50 213 HIS A N 1
ATOM 1697 C CA . HIS A 1 213 ? -11.674 -8.587 -3.061 1.00 98.50 213 HIS A CA 1
ATOM 1698 C C . HIS A 1 213 ? -11.671 -7.198 -2.420 1.00 98.50 213 HIS A C 1
ATOM 1700 O O . HIS A 1 213 ? -10.648 -6.514 -2.402 1.00 98.50 213 HIS A O 1
ATOM 1706 N N . ILE A 1 214 ? -12.833 -6.778 -1.925 1.00 98.06 214 ILE A N 1
ATOM 1707 C CA . ILE A 1 214 ? -13.036 -5.470 -1.307 1.00 98.06 214 ILE A CA 1
ATOM 1708 C C . ILE A 1 214 ? -13.107 -5.662 0.199 1.00 98.06 214 ILE A C 1
ATOM 1710 O O . ILE A 1 214 ? -13.835 -6.527 0.683 1.00 98.06 214 ILE A O 1
ATOM 1714 N N . PHE A 1 215 ? -12.376 -4.819 0.913 1.00 97.69 215 PHE A N 1
ATOM 1715 C CA . PHE A 1 215 ? -12.331 -4.786 2.364 1.00 97.69 215 PHE A CA 1
ATOM 1716 C C . PHE A 1 215 ? -12.693 -3.390 2.835 1.00 97.69 215 PHE A C 1
ATOM 1718 O O . PHE A 1 215 ? -12.366 -2.404 2.171 1.00 97.69 215 PHE A O 1
ATOM 1725 N N . ALA A 1 216 ? -13.371 -3.324 3.971 1.00 96.94 216 ALA A N 1
ATOM 1726 C CA . ALA A 1 216 ? -13.786 -2.085 4.594 1.00 96.94 216 ALA A CA 1
ATOM 1727 C C . ALA A 1 216 ? -13.281 -2.043 6.035 1.00 96.94 216 ALA A C 1
ATOM 1729 O O . ALA A 1 216 ? -13.324 -3.048 6.749 1.00 96.94 216 ALA A O 1
ATOM 1730 N N . VAL A 1 217 ? -12.797 -0.876 6.444 1.00 97.44 217 VAL A N 1
ATOM 1731 C CA . VAL A 1 217 ? -12.406 -0.586 7.822 1.00 97.44 217 VAL A CA 1
ATOM 1732 C C . VAL A 1 217 ? -13.386 0.428 8.383 1.00 97.44 217 VAL A C 1
ATOM 1734 O O . VAL A 1 217 ? -13.584 1.495 7.802 1.00 97.44 217 VAL A O 1
ATOM 1737 N N . GLN A 1 218 ? -13.985 0.092 9.522 1.00 97.62 218 GLN A N 1
ATOM 1738 C CA . GLN A 1 218 ? -14.846 0.996 10.271 1.00 97.62 218 GLN A CA 1
ATOM 1739 C C . GLN A 1 218 ? -14.001 1.792 11.269 1.00 97.62 218 GLN A C 1
ATOM 1741 O O . GLN A 1 218 ? -13.333 1.220 12.129 1.00 97.62 218 GLN A O 1
ATOM 1746 N N . HIS A 1 219 ? -14.053 3.114 11.170 1.00 96.81 219 HIS A N 1
ATOM 1747 C CA . HIS A 1 219 ? -13.285 4.044 11.989 1.00 96.81 219 HIS A CA 1
ATOM 1748 C C . HIS A 1 219 ? -14.096 4.596 13.158 1.00 96.81 219 HIS A C 1
ATOM 1750 O O . HIS A 1 219 ? -15.334 4.603 13.138 1.00 96.81 219 HIS A O 1
ATOM 1756 N N . THR A 1 220 ? -13.378 5.064 14.182 1.00 93.25 220 THR A N 1
ATOM 1757 C CA . THR A 1 220 ? -13.985 5.681 15.370 1.00 93.25 220 THR A CA 1
ATOM 1758 C C . THR A 1 220 ? -14.579 7.044 15.016 1.00 93.25 220 THR A C 1
ATOM 1760 O O . THR A 1 220 ? -15.712 7.360 15.399 1.00 93.25 220 THR A O 1
ATOM 1763 N N . ASP A 1 221 ? -13.836 7.812 14.224 1.00 94.31 221 ASP A N 1
ATOM 1764 C CA . ASP A 1 221 ? -14.189 9.137 13.735 1.00 94.31 221 ASP A CA 1
ATOM 1765 C C . ASP A 1 221 ? -13.928 9.269 12.225 1.00 94.31 221 ASP A C 1
ATOM 1767 O O . ASP A 1 221 ? -13.432 8.358 11.559 1.00 94.31 221 ASP A O 1
ATOM 1771 N N . VAL A 1 222 ? -14.370 10.398 11.678 1.00 96.12 222 VAL A N 1
ATOM 1772 C CA . VAL A 1 222 ? -14.305 10.697 10.246 1.00 96.12 222 VAL A CA 1
ATOM 1773 C C . VAL A 1 222 ? -12.879 11.040 9.813 1.00 96.12 222 VAL A C 1
ATOM 1775 O O . VAL A 1 222 ? -12.463 10.635 8.730 1.00 96.12 222 VAL A O 1
ATOM 1778 N N . ASP A 1 223 ? -12.108 11.719 10.662 1.00 94.94 223 ASP A N 1
ATOM 1779 C CA . ASP A 1 223 ? -10.751 12.164 10.339 1.00 94.94 223 ASP A CA 1
ATOM 1780 C C . ASP A 1 223 ? -9.796 10.975 10.168 1.00 94.94 223 ASP A C 1
ATOM 1782 O O . ASP A 1 223 ? -8.965 10.970 9.260 1.00 94.94 223 ASP A O 1
ATOM 1786 N N . GLU A 1 224 ? -9.950 9.921 10.976 1.00 95.75 224 GLU A N 1
ATOM 1787 C CA . GLU A 1 224 ? -9.250 8.648 10.797 1.00 95.75 224 GLU A CA 1
ATOM 1788 C C . GLU A 1 224 ? -9.558 8.000 9.443 1.00 95.75 224 GLU A C 1
ATOM 1790 O O . GLU A 1 224 ? -8.647 7.462 8.808 1.00 95.75 224 GLU A O 1
ATOM 1795 N N . ALA A 1 225 ? -10.822 8.038 9.011 1.00 96.88 225 ALA A N 1
ATOM 1796 C CA . ALA A 1 225 ? -11.252 7.455 7.743 1.00 96.88 225 ALA A CA 1
ATOM 1797 C C . ALA A 1 225 ? -10.712 8.257 6.550 1.00 96.88 225 ALA A C 1
ATOM 1799 O O . ALA A 1 225 ? -10.168 7.691 5.599 1.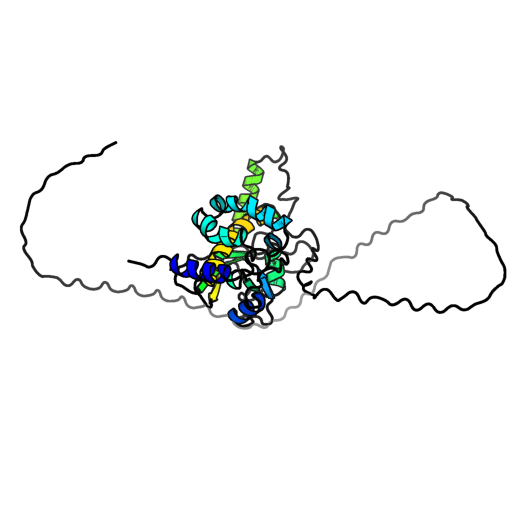00 96.88 225 ALA A O 1
ATOM 1800 N N . VAL A 1 226 ? -10.787 9.587 6.630 1.00 96.81 226 VAL A N 1
ATOM 1801 C CA . VAL A 1 226 ? -10.217 10.502 5.634 1.00 96.81 226 VAL A CA 1
ATOM 1802 C C . VAL A 1 226 ? -8.698 10.331 5.546 1.00 96.81 226 VAL A C 1
ATOM 1804 O O . VAL A 1 226 ? -8.151 10.255 4.443 1.00 96.81 226 VAL A O 1
ATOM 1807 N N . LEU A 1 227 ? -8.015 10.209 6.689 1.00 97.25 227 LEU A N 1
ATOM 1808 C CA . LEU A 1 227 ? -6.577 9.962 6.732 1.00 97.25 227 LEU A CA 1
ATOM 1809 C C . LEU A 1 227 ? -6.218 8.631 6.074 1.00 97.25 227 LEU A C 1
ATOM 1811 O O . LEU A 1 227 ? -5.37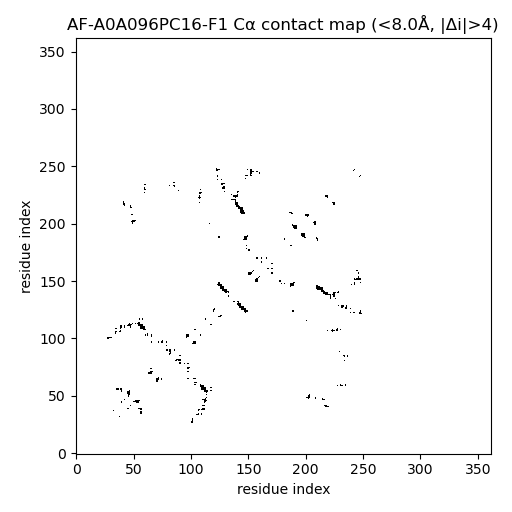4 8.620 5.178 1.00 97.25 227 LEU A O 1
ATOM 1815 N N . LEU A 1 228 ? -6.863 7.528 6.472 1.00 98.00 228 LEU A N 1
ATOM 1816 C CA . LEU A 1 228 ? -6.563 6.217 5.899 1.00 98.00 228 LEU A CA 1
ATOM 1817 C C . LEU A 1 228 ? -6.793 6.218 4.389 1.00 98.00 228 LEU A C 1
ATOM 1819 O O . LEU A 1 228 ? -5.922 5.790 3.634 1.00 98.00 228 LEU A O 1
ATOM 1823 N N . HIS A 1 229 ? -7.933 6.742 3.937 1.00 98.06 229 HIS A N 1
ATOM 1824 C CA . HIS A 1 229 ? -8.251 6.825 2.515 1.00 98.06 229 HIS A CA 1
ATOM 1825 C C . HIS A 1 229 ? -7.195 7.604 1.731 1.00 98.06 229 HIS A C 1
ATOM 1827 O O . HIS A 1 229 ? -6.683 7.101 0.728 1.00 98.06 229 HIS A O 1
ATOM 1833 N N . GLY A 1 230 ? -6.805 8.785 2.218 1.00 97.81 230 GLY A N 1
ATOM 1834 C CA . GLY A 1 230 ? -5.745 9.580 1.604 1.00 97.81 230 GLY A CA 1
ATOM 1835 C C . GLY A 1 230 ? -4.430 8.805 1.499 1.00 97.81 230 GLY A C 1
ATOM 1836 O O . GLY A 1 230 ? -3.808 8.771 0.434 1.00 97.81 230 GLY A O 1
ATOM 1837 N N . LEU A 1 231 ? -4.018 8.132 2.573 1.00 98.12 231 LEU A N 1
ATOM 1838 C CA . LEU A 1 231 ? -2.778 7.357 2.578 1.00 98.12 231 LEU A CA 1
ATOM 1839 C C . LEU A 1 231 ? -2.843 6.136 1.655 1.00 98.12 231 LEU A C 1
ATOM 1841 O O . LEU A 1 231 ? -1.851 5.844 0.991 1.00 98.12 231 LEU A O 1
ATOM 1845 N N . LEU A 1 232 ? -4.002 5.487 1.515 1.00 98.38 232 LEU A N 1
ATOM 1846 C CA . LEU A 1 232 ? -4.206 4.423 0.526 1.00 98.38 232 LEU A CA 1
ATOM 1847 C C . LEU A 1 232 ? -4.113 4.952 -0.914 1.00 98.38 232 LEU A C 1
ATOM 1849 O O . LEU A 1 232 ? -3.546 4.274 -1.771 1.00 98.38 232 LEU A O 1
ATOM 1853 N N . ARG A 1 233 ? -4.592 6.175 -1.197 1.00 98.12 233 ARG A N 1
ATOM 1854 C CA . ARG A 1 233 ? -4.402 6.825 -2.513 1.00 98.12 233 ARG A CA 1
ATOM 1855 C C . ARG A 1 233 ? -2.927 7.045 -2.824 1.00 98.12 233 ARG A C 1
ATOM 1857 O O . ARG A 1 233 ? -2.484 6.716 -3.925 1.00 98.12 233 ARG A O 1
ATOM 1864 N N . LEU A 1 234 ? -2.161 7.559 -1.861 1.00 98.00 234 LEU A N 1
ATOM 1865 C CA . LEU A 1 234 ? -0.719 7.737 -2.027 1.00 98.00 234 LEU A CA 1
ATOM 1866 C C . LEU A 1 234 ? -0.004 6.389 -2.191 1.00 98.00 234 LEU A C 1
ATOM 1868 O O . LEU A 1 234 ? 0.769 6.225 -3.137 1.00 98.00 234 LEU A O 1
ATOM 1872 N N . GLN A 1 235 ? -0.295 5.422 -1.316 1.00 97.25 235 GLN A N 1
ATOM 1873 C CA . GLN A 1 235 ? 0.285 4.081 -1.357 1.00 97.25 235 GLN A CA 1
ATOM 1874 C C . GLN A 1 235 ? 0.022 3.415 -2.711 1.00 97.25 235 GLN A C 1
ATOM 1876 O O . GLN A 1 235 ? 0.957 2.909 -3.321 1.00 97.25 235 GLN A O 1
ATOM 1881 N N . TRP A 1 236 ? -1.211 3.464 -3.223 1.00 97.75 236 TRP A N 1
ATOM 1882 C CA . TRP A 1 236 ? -1.568 2.888 -4.521 1.00 97.75 236 TRP A CA 1
ATOM 1883 C C . TRP A 1 236 ? -0.677 3.403 -5.654 1.00 97.75 236 TRP A C 1
ATOM 1885 O O . TRP A 1 236 ? -0.197 2.634 -6.488 1.00 97.75 236 TRP A O 1
ATOM 1895 N N . VAL A 1 237 ? -0.440 4.716 -5.695 1.00 97.12 237 VAL A N 1
ATOM 1896 C CA . VAL A 1 237 ? 0.392 5.323 -6.735 1.00 97.12 237 VAL A CA 1
ATOM 1897 C C . VAL A 1 237 ? 1.858 4.946 -6.544 1.00 97.12 237 VAL A C 1
ATOM 1899 O O . VAL A 1 237 ? 2.486 4.479 -7.494 1.00 97.12 237 VAL A O 1
ATOM 1902 N N . VAL A 1 238 ? 2.389 5.088 -5.328 1.00 95.81 238 VAL A N 1
ATOM 1903 C CA . VAL A 1 238 ? 3.800 4.807 -5.019 1.00 95.81 238 VAL A CA 1
ATOM 1904 C C . VAL A 1 238 ? 4.140 3.330 -5.228 1.00 95.81 238 VAL A C 1
ATOM 1906 O O . VAL A 1 238 ? 5.146 3.028 -5.865 1.00 95.81 238 VAL A O 1
ATOM 1909 N N . MET A 1 239 ? 3.281 2.407 -4.792 1.00 95.62 239 MET A N 1
ATOM 1910 C CA . MET A 1 239 ? 3.491 0.965 -4.954 1.00 95.62 239 MET A CA 1
ATOM 1911 C C . MET A 1 239 ? 3.562 0.548 -6.425 1.00 95.62 239 MET A C 1
ATOM 1913 O O . MET A 1 239 ? 4.360 -0.317 -6.773 1.00 95.62 239 MET A O 1
ATOM 1917 N N . LYS A 1 240 ? 2.809 1.195 -7.326 1.00 94.50 240 LYS A N 1
ATOM 1918 C CA . LYS A 1 240 ? 2.954 0.946 -8.772 1.00 94.50 240 LYS A CA 1
ATOM 1919 C C . LYS A 1 240 ? 4.334 1.353 -9.290 1.00 94.50 240 LYS A C 1
ATOM 1921 O O . LYS A 1 240 ? 4.902 0.632 -10.103 1.00 94.50 240 LYS A O 1
ATOM 1926 N N . PHE A 1 241 ? 4.886 2.475 -8.824 1.00 93.44 241 PHE A N 1
ATOM 1927 C CA . PHE A 1 241 ? 6.242 2.886 -9.200 1.00 93.44 241 PHE A CA 1
ATOM 1928 C C . PHE A 1 241 ? 7.309 1.963 -8.610 1.00 93.44 241 PHE A C 1
ATOM 1930 O O . PHE A 1 241 ? 8.231 1.585 -9.328 1.00 93.44 241 PHE A O 1
ATOM 1937 N N . LEU A 1 242 ? 7.172 1.564 -7.342 1.00 91.94 242 LEU A N 1
ATOM 1938 C CA . LEU A 1 242 ? 8.088 0.617 -6.696 1.00 91.94 242 LEU A CA 1
ATOM 1939 C C . LEU A 1 242 ? 8.091 -0.737 -7.409 1.00 91.94 242 LEU A C 1
ATOM 1941 O O . LEU A 1 242 ? 9.157 -1.263 -7.727 1.00 91.94 242 LEU A O 1
ATOM 1945 N N . MET A 1 243 ? 6.903 -1.240 -7.753 1.00 92.12 243 MET A N 1
ATOM 1946 C CA . MET A 1 243 ? 6.742 -2.442 -8.562 1.00 92.12 243 MET A CA 1
ATOM 1947 C C . MET A 1 243 ? 7.446 -2.299 -9.916 1.00 92.12 243 MET A C 1
ATOM 1949 O O . MET A 1 243 ? 8.228 -3.171 -10.270 1.00 92.12 243 MET A O 1
ATOM 1953 N N . LEU A 1 244 ? 7.205 -1.215 -10.665 1.00 91.56 244 LEU A N 1
ATOM 1954 C CA . LEU A 1 244 ? 7.821 -1.006 -11.985 1.00 91.56 244 LEU A CA 1
ATOM 1955 C C . LEU A 1 244 ? 9.341 -0.828 -11.928 1.00 91.56 244 LEU A C 1
ATOM 1957 O O . LEU A 1 244 ? 10.026 -1.184 -12.882 1.00 91.56 244 LEU A O 1
ATOM 1961 N N . ARG A 1 245 ? 9.865 -0.286 -10.826 1.00 87.69 245 ARG A N 1
ATOM 1962 C CA . ARG A 1 245 ? 11.307 -0.191 -10.574 1.00 87.69 245 ARG A CA 1
ATOM 1963 C C . ARG A 1 245 ? 11.942 -1.563 -10.311 1.00 87.69 245 ARG A C 1
ATOM 1965 O O . ARG A 1 245 ? 13.161 -1.658 -10.293 1.00 87.69 245 ARG A O 1
ATOM 1972 N N . GLY A 1 246 ? 11.143 -2.604 -10.087 1.00 81.81 246 GLY A N 1
ATOM 1973 C CA . GLY A 1 246 ? 11.669 -3.913 -9.727 1.00 81.81 246 GLY A CA 1
ATOM 1974 C C . GLY A 1 246 ? 12.197 -3.962 -8.300 1.00 81.81 246 GLY A C 1
ATOM 1975 O O . GLY A 1 246 ? 13.031 -4.808 -7.998 1.00 81.81 246 GLY A O 1
ATOM 1976 N N . VAL A 1 247 ? 11.705 -3.086 -7.408 1.00 67.06 247 VAL A N 1
ATOM 1977 C CA . VAL A 1 247 ? 11.957 -3.193 -5.962 1.00 67.06 247 VAL A CA 1
ATOM 1978 C C . VAL A 1 247 ? 11.165 -4.399 -5.441 1.00 67.06 247 VAL A C 1
ATOM 1980 O O . VAL A 1 247 ? 10.081 -4.278 -4.878 1.00 67.06 247 VAL A O 1
ATOM 1983 N N . GLY A 1 248 ? 11.663 -5.589 -5.763 1.00 56.81 248 GLY A N 1
ATOM 1984 C CA . GLY A 1 248 ? 11.370 -6.853 -5.105 1.00 56.81 248 GLY A CA 1
ATOM 1985 C C . GLY A 1 248 ? 12.537 -7.211 -4.180 1.00 56.81 248 GLY A C 1
ATOM 1986 O O . GLY A 1 248 ? 13.614 -6.635 -4.311 1.00 56.81 248 GLY A O 1
ATOM 1987 N N . PRO A 1 249 ? 12.338 -8.131 -3.227 1.00 48.38 249 PRO A N 1
ATOM 1988 C CA . PRO A 1 249 ? 13.214 -8.315 -2.082 1.00 48.38 249 PRO A CA 1
ATOM 1989 C C . PRO A 1 249 ? 14.537 -8.928 -2.537 1.00 48.38 249 PRO A C 1
ATOM 1991 O O . PRO A 1 249 ? 14.662 -10.145 -2.674 1.00 48.38 249 PRO A O 1
ATOM 1994 N N . GLN A 1 250 ? 15.522 -8.075 -2.789 1.00 46.75 250 GLN A N 1
ATOM 1995 C CA . GLN A 1 250 ? 16.918 -8.464 -2.756 1.00 46.75 250 GLN A CA 1
ATOM 1996 C C . GLN A 1 250 ? 17.371 -8.370 -1.302 1.00 46.75 250 GLN A C 1
ATOM 1998 O O . GLN A 1 250 ? 17.719 -7.298 -0.831 1.00 46.75 250 GLN A O 1
ATOM 2003 N N . GLY A 1 251 ? 17.361 -9.504 -0.606 1.00 45.16 251 GLY A N 1
ATOM 2004 C CA . GLY A 1 251 ? 18.036 -9.644 0.680 1.00 45.16 251 GLY A CA 1
ATOM 2005 C C . GLY A 1 251 ? 17.116 -9.661 1.894 1.00 45.16 251 GLY A C 1
ATOM 2006 O O . GLY A 1 251 ? 16.033 -9.080 1.914 1.00 45.16 251 GLY A O 1
ATOM 2007 N N . ASP A 1 252 ? 17.564 -10.414 2.889 1.00 43.62 252 ASP A N 1
ATOM 2008 C CA . ASP A 1 252 ? 17.003 -10.498 4.226 1.00 43.62 252 ASP A CA 1
ATOM 2009 C C . ASP A 1 252 ? 17.210 -9.156 4.945 1.00 43.62 252 ASP A C 1
ATOM 2011 O O . ASP A 1 252 ? 18.148 -8.995 5.721 1.00 43.62 252 ASP A O 1
ATOM 2015 N N . ASP A 1 253 ? 16.370 -8.163 4.650 1.00 46.66 253 ASP A N 1
ATOM 2016 C CA . ASP A 1 253 ? 16.290 -6.965 5.485 1.00 46.66 253 ASP A CA 1
ATOM 2017 C C . ASP A 1 253 ? 15.585 -7.357 6.792 1.00 46.66 253 ASP A C 1
ATOM 2019 O O . ASP A 1 253 ? 14.355 -7.346 6.906 1.00 46.66 253 ASP A O 1
ATOM 2023 N N . ASP A 1 254 ? 16.402 -7.780 7.759 1.00 42.94 254 ASP A N 1
ATOM 2024 C CA . ASP A 1 254 ? 16.094 -7.860 9.189 1.00 42.94 254 ASP A CA 1
ATOM 2025 C C . ASP A 1 254 ? 15.871 -6.434 9.740 1.00 42.94 254 ASP A C 1
ATOM 2027 O O . ASP A 1 254 ? 16.634 -5.935 10.574 1.00 42.94 254 ASP A O 1
ATOM 2031 N N . ASP A 1 255 ? 14.833 -5.741 9.264 1.00 46.28 255 ASP A N 1
ATOM 2032 C CA . ASP A 1 255 ? 14.373 -4.498 9.887 1.00 46.28 255 ASP A CA 1
ATOM 2033 C C . ASP A 1 255 ? 13.598 -4.853 11.170 1.00 46.28 255 ASP A C 1
ATOM 2035 O O . ASP A 1 255 ? 12.381 -5.042 11.209 1.00 46.28 255 ASP A O 1
ATOM 2039 N N . ASP A 1 256 ? 14.379 -5.009 12.240 1.00 44.41 256 ASP A N 1
ATOM 2040 C CA . ASP A 1 256 ? 13.999 -5.171 13.646 1.00 44.41 256 ASP A CA 1
ATOM 2041 C C . ASP A 1 256 ? 13.230 -3.919 14.164 1.00 44.41 256 ASP A C 1
ATOM 2043 O O . ASP A 1 256 ? 13.682 -3.201 15.065 1.00 44.41 256 ASP A O 1
ATOM 2047 N N . ASP A 1 257 ? 12.029 -3.657 13.640 1.00 53.69 257 ASP A N 1
ATOM 2048 C CA . ASP A 1 257 ? 11.131 -2.565 14.071 1.00 53.69 257 ASP A CA 1
ATOM 2049 C C . ASP A 1 257 ? 10.604 -2.724 15.522 1.00 53.69 257 ASP A C 1
ATOM 2051 O O . ASP A 1 257 ? 9.885 -1.869 16.054 1.00 53.69 257 ASP A O 1
ATOM 2055 N N . ASP A 1 258 ? 10.991 -3.800 16.214 1.00 50.66 258 ASP A N 1
ATOM 2056 C CA . ASP A 1 258 ? 10.603 -4.095 17.597 1.00 50.66 258 ASP A CA 1
ATOM 2057 C C . ASP A 1 258 ? 11.569 -3.548 18.668 1.00 50.66 258 ASP A C 1
ATOM 2059 O O . ASP A 1 258 ? 11.349 -3.749 19.870 1.00 50.66 258 ASP A O 1
ATOM 2063 N N . LYS A 1 259 ? 12.602 -2.768 18.312 1.00 43.50 259 LYS A N 1
ATOM 2064 C CA . LYS A 1 259 ? 13.508 -2.148 19.309 1.00 43.50 259 LYS A CA 1
ATOM 2065 C C . LYS A 1 259 ? 12.928 -0.892 19.967 1.00 43.50 259 LYS A C 1
ATOM 2067 O O . LYS A 1 259 ? 13.569 0.148 20.061 1.00 43.50 259 LYS A O 1
ATOM 2072 N N . SER A 1 260 ? 11.747 -1.022 20.568 1.00 46.12 260 SER A N 1
ATOM 2073 C CA . SER A 1 260 ? 11.231 -0.072 21.564 1.00 46.12 260 SER A CA 1
ATOM 2074 C C . SER A 1 260 ? 11.456 -0.569 23.001 1.00 46.12 260 SER A C 1
ATOM 2076 O O . SER A 1 260 ? 10.565 -0.561 23.849 1.00 46.12 260 SER A O 1
ATOM 2078 N N . GLY A 1 261 ? 12.686 -0.988 23.311 1.00 35.53 261 GLY A N 1
ATOM 2079 C CA . GLY A 1 261 ? 13.123 -1.205 24.691 1.00 35.53 261 GLY A CA 1
ATOM 2080 C C . GLY A 1 261 ? 13.538 0.123 25.345 1.00 35.53 261 GLY A C 1
ATOM 2081 O O . GLY A 1 261 ? 14.296 0.880 24.739 1.00 35.53 261 GLY A O 1
ATOM 2082 N N . PRO A 1 262 ? 13.095 0.453 26.575 1.00 40.06 262 PRO A N 1
ATOM 2083 C CA . PRO A 1 262 ? 13.625 1.611 27.284 1.00 40.06 262 PRO A CA 1
ATOM 2084 C C . PRO A 1 262 ? 15.120 1.399 27.522 1.00 40.06 262 PRO A C 1
ATOM 2086 O O . PRO A 1 262 ? 15.511 0.345 28.020 1.00 40.06 262 PRO A O 1
ATOM 2089 N N . ALA A 1 263 ? 15.938 2.404 27.191 1.00 41.59 263 ALA A N 1
ATOM 2090 C CA . ALA A 1 263 ? 17.371 2.432 27.466 1.00 41.59 263 ALA A CA 1
ATOM 2091 C C . ALA A 1 263 ? 17.641 1.975 28.909 1.00 41.59 263 ALA A C 1
ATOM 2093 O O . ALA A 1 263 ? 17.427 2.712 29.879 1.00 41.59 263 ALA A O 1
ATOM 2094 N N . GLY A 1 264 ? 18.059 0.716 29.045 1.00 35.97 264 GLY A N 1
ATOM 2095 C CA . GLY A 1 264 ? 18.436 0.118 30.308 1.00 35.97 264 GLY A CA 1
ATOM 2096 C C . GLY A 1 264 ? 19.594 0.922 30.864 1.00 35.97 264 GLY A C 1
ATOM 2097 O O . GLY A 1 264 ? 20.680 0.939 30.292 1.00 35.97 264 GLY A O 1
ATOM 2098 N N . LYS A 1 265 ? 19.323 1.631 31.961 1.00 37.41 265 LYS A N 1
ATOM 2099 C CA . LYS A 1 265 ? 20.285 2.407 32.742 1.00 37.41 265 LYS A CA 1
ATOM 2100 C C . LYS A 1 265 ? 21.613 1.658 32.803 1.00 37.41 265 LYS A C 1
ATOM 2102 O O . LYS A 1 265 ? 21.664 0.549 33.336 1.00 37.41 265 LYS A O 1
ATOM 2107 N N . ALA A 1 266 ? 22.669 2.285 32.289 1.00 37.06 266 ALA A N 1
ATOM 2108 C CA . ALA A 1 266 ? 24.036 1.828 32.454 1.00 37.06 266 ALA A CA 1
ATOM 2109 C C . ALA A 1 266 ? 24.280 1.541 33.942 1.00 37.06 266 ALA A C 1
ATOM 2111 O O . ALA A 1 266 ? 24.393 2.452 34.768 1.00 37.06 266 ALA A O 1
ATOM 2112 N N . ARG A 1 267 ? 24.310 0.257 34.308 1.00 39.09 267 ARG A N 1
ATOM 2113 C CA . ARG A 1 267 ? 24.761 -0.169 35.627 1.00 39.09 267 ARG A CA 1
ATOM 2114 C C . ARG A 1 267 ? 26.242 0.168 35.698 1.00 39.09 267 ARG A C 1
ATOM 2116 O O . ARG A 1 267 ? 27.077 -0.516 35.113 1.00 39.09 267 ARG A O 1
ATOM 2123 N N . LYS A 1 268 ? 26.540 1.254 36.407 1.00 34.94 268 LYS A N 1
ATOM 2124 C CA . LYS A 1 268 ? 27.873 1.661 36.845 1.00 34.94 268 LYS A CA 1
ATOM 2125 C C . LYS A 1 268 ? 28.500 0.465 37.572 1.00 34.94 268 LYS A C 1
ATOM 2127 O O . LYS A 1 268 ? 28.181 0.199 38.728 1.00 34.94 268 LYS A O 1
ATOM 2132 N N . ARG A 1 269 ? 29.327 -0.313 36.866 1.00 35.41 269 ARG A N 1
ATOM 2133 C CA . ARG A 1 269 ? 30.154 -1.367 37.462 1.00 35.41 269 ARG A CA 1
ATOM 2134 C C . ARG A 1 269 ? 31.142 -0.675 38.395 1.00 35.41 269 ARG A C 1
ATOM 2136 O O . ARG A 1 269 ? 32.103 -0.056 37.947 1.00 35.41 269 ARG A O 1
ATOM 2143 N N . VAL A 1 270 ? 30.867 -0.755 39.691 1.00 39.09 270 VAL A N 1
ATOM 2144 C CA . VAL A 1 270 ? 31.839 -0.472 40.743 1.00 39.09 270 VAL A CA 1
ATOM 2145 C C . VAL A 1 270 ? 32.942 -1.518 40.601 1.00 39.09 270 VAL A C 1
ATOM 2147 O O . VAL A 1 270 ? 32.710 -2.708 40.800 1.00 39.09 270 VAL A O 1
ATOM 2150 N N . ARG A 1 271 ? 34.128 -1.077 40.174 1.00 36.97 271 ARG A N 1
ATOM 2151 C CA . ARG A 1 271 ? 35.366 -1.847 40.298 1.00 36.97 271 ARG A CA 1
ATOM 2152 C C . ARG A 1 271 ? 35.686 -1.935 41.789 1.00 36.97 271 ARG A C 1
ATOM 2154 O O . ARG A 1 271 ? 36.095 -0.938 42.373 1.00 36.97 271 ARG A O 1
ATOM 2161 N N . GLN A 1 272 ? 35.483 -3.100 42.394 1.00 38.78 272 GLN A N 1
ATOM 2162 C CA . GLN A 1 272 ? 36.174 -3.453 43.630 1.00 38.78 272 GLN A CA 1
ATOM 2163 C C . GLN A 1 272 ? 37.493 -4.112 43.240 1.00 38.78 272 GLN A C 1
ATOM 2165 O O . GLN A 1 272 ? 37.515 -5.167 42.611 1.00 38.78 272 GLN A O 1
ATOM 2170 N N . SER A 1 273 ? 38.582 -3.417 43.560 1.00 40.00 273 SER A N 1
ATOM 2171 C CA . SER A 1 273 ? 39.924 -3.971 43.609 1.00 40.00 273 SER A CA 1
ATOM 2172 C C . SER A 1 273 ? 40.025 -4.899 44.814 1.00 40.00 273 SER A C 1
ATOM 2174 O O . SER A 1 273 ? 39.762 -4.467 45.937 1.00 40.00 273 SER A O 1
ATOM 2176 N N . THR A 1 274 ? 40.472 -6.127 44.597 1.00 38.12 274 THR A N 1
ATOM 2177 C CA . THR A 1 274 ? 41.142 -6.899 45.641 1.00 38.12 274 THR A CA 1
ATOM 2178 C C . THR A 1 274 ? 42.461 -7.387 45.082 1.00 38.12 274 THR A C 1
ATOM 2180 O O . THR A 1 274 ? 42.516 -8.123 44.098 1.00 38.12 274 THR A O 1
ATOM 2183 N N . ASP A 1 275 ? 43.485 -6.843 45.715 1.00 36.69 275 ASP A N 1
ATOM 2184 C CA . ASP A 1 275 ? 44.905 -7.086 45.598 1.00 36.69 275 ASP A CA 1
ATOM 2185 C C . ASP A 1 275 ? 45.286 -8.311 46.447 1.00 36.69 275 ASP A C 1
ATOM 2187 O O . ASP A 1 275 ? 44.810 -8.439 47.575 1.00 36.69 275 ASP A O 1
ATOM 2191 N N . SER A 1 276 ? 46.093 -9.202 45.869 1.00 36.59 276 SER A N 1
ATOM 2192 C CA . SER A 1 276 ? 46.907 -10.271 46.482 1.00 36.59 276 SER A CA 1
ATOM 2193 C C . SER A 1 276 ? 47.318 -11.199 45.328 1.00 36.59 276 SER A C 1
ATOM 2195 O O . SER A 1 276 ? 46.444 -11.697 44.627 1.00 36.59 276 SER A O 1
ATOM 2197 N N . GLY A 1 277 ? 48.566 -11.509 45.002 1.00 32.47 277 GLY A N 1
ATOM 2198 C CA . GLY A 1 277 ? 49.820 -11.468 45.738 1.00 32.47 277 GLY A CA 1
ATOM 2199 C C . GLY A 1 277 ? 50.580 -12.763 45.394 1.00 32.47 277 GLY A C 1
ATOM 2200 O O . GLY A 1 277 ? 50.028 -13.846 45.553 1.00 32.47 277 GLY A O 1
ATOM 2201 N N . SER A 1 278 ? 51.824 -12.613 44.920 1.00 36.16 278 SER A N 1
ATOM 2202 C CA . SER A 1 278 ? 52.945 -13.583 44.828 1.00 36.16 278 SER A CA 1
ATOM 2203 C C . SER A 1 278 ? 52.938 -14.788 43.844 1.00 36.16 278 SER A C 1
ATOM 2205 O O . SER A 1 278 ? 52.331 -15.812 44.127 1.00 36.16 278 SER A O 1
ATOM 2207 N N . ASP A 1 279 ? 53.698 -14.649 42.734 1.00 37.62 279 ASP A N 1
ATOM 2208 C CA . ASP A 1 279 ? 55.035 -15.256 42.422 1.00 37.62 279 ASP A CA 1
ATOM 2209 C C . ASP A 1 279 ? 55.270 -16.807 42.388 1.00 37.62 279 ASP A C 1
ATOM 2211 O O . ASP A 1 279 ? 54.538 -17.560 43.017 1.00 37.62 279 ASP A O 1
ATOM 2215 N N . PRO A 1 280 ? 56.377 -17.342 41.797 1.00 56.66 280 PRO A N 1
ATOM 2216 C CA . PRO A 1 280 ? 56.745 -17.425 40.363 1.00 56.66 280 PRO A CA 1
ATOM 2217 C C . PRO A 1 280 ? 57.226 -18.852 39.928 1.00 56.66 280 PRO A C 1
ATOM 2219 O O . PRO A 1 280 ? 57.442 -19.708 40.784 1.00 56.66 280 PRO A O 1
ATOM 2222 N N . ARG A 1 281 ? 57.473 -19.105 38.617 1.00 35.78 281 ARG A N 1
ATOM 2223 C CA . ARG A 1 281 ? 58.595 -19.934 38.052 1.00 35.78 281 ARG A CA 1
ATOM 2224 C C . ARG A 1 281 ? 58.471 -20.264 36.537 1.00 35.78 281 ARG A C 1
ATOM 2226 O O . ARG A 1 281 ? 57.644 -21.080 36.156 1.00 35.78 281 ARG A O 1
ATOM 2233 N N . THR A 1 282 ? 59.364 -19.649 35.739 1.00 39.19 282 THR A N 1
ATOM 2234 C CA . THR A 1 282 ? 60.353 -20.231 34.769 1.00 39.19 282 THR A CA 1
ATOM 2235 C C . THR A 1 282 ? 59.924 -21.133 33.558 1.00 39.19 282 THR A C 1
ATOM 2237 O O . THR A 1 282 ? 58.778 -21.549 33.486 1.00 39.19 282 THR A O 1
ATOM 2240 N N . PRO A 1 283 ? 60.778 -21.369 32.515 1.00 48.88 283 PRO A N 1
ATOM 2241 C CA . PRO A 1 283 ? 60.512 -20.876 31.144 1.00 48.88 283 PRO A CA 1
ATOM 2242 C C . PRO A 1 283 ? 60.693 -21.880 29.956 1.0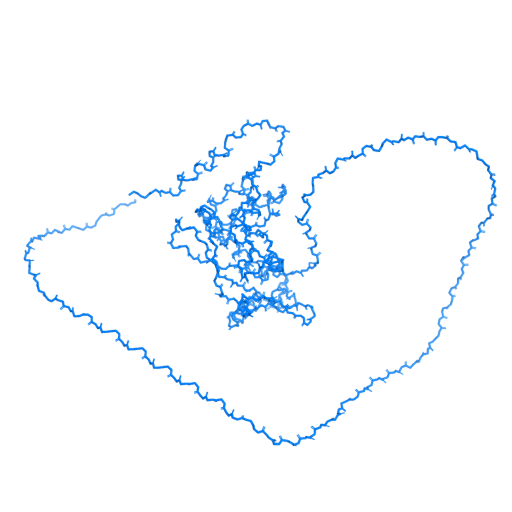0 48.88 283 PRO A C 1
ATOM 2244 O O . PRO A 1 283 ? 61.448 -22.839 30.059 1.00 48.88 283 PRO A O 1
ATOM 2247 N N . THR A 1 284 ? 60.172 -21.515 28.762 1.00 35.09 284 THR A N 1
ATOM 2248 C CA . THR A 1 284 ? 60.673 -21.811 27.368 1.00 35.09 284 THR A CA 1
ATOM 2249 C C . THR A 1 284 ? 60.762 -23.279 26.860 1.00 35.09 284 THR A C 1
ATOM 2251 O O . THR A 1 284 ? 60.707 -24.184 27.682 1.00 35.09 284 THR A O 1
ATOM 2254 N N . PRO A 1 285 ? 60.959 -23.581 25.539 1.00 52.94 285 PRO A N 1
ATOM 2255 C CA . PRO A 1 285 ? 61.107 -22.721 24.346 1.00 52.94 285 PRO A CA 1
ATOM 2256 C C . PRO A 1 285 ? 60.265 -23.097 23.089 1.00 52.94 285 PRO A C 1
ATOM 2258 O O . PRO A 1 285 ? 59.570 -24.103 23.002 1.00 52.94 285 PRO A O 1
ATOM 2261 N N . SER A 1 286 ? 60.427 -22.221 22.094 1.00 35.88 286 SER A N 1
ATOM 2262 C CA . SER A 1 286 ? 60.134 -22.250 20.652 1.00 35.88 286 SER A CA 1
ATOM 2263 C C . SER A 1 286 ? 60.335 -23.556 19.865 1.00 35.88 286 SER A C 1
ATOM 2265 O O . SER A 1 286 ? 61.318 -24.262 20.075 1.00 35.88 286 SER A O 1
ATOM 2267 N N . SER A 1 287 ? 59.559 -23.724 18.783 1.00 35.75 287 SER A N 1
ATOM 2268 C CA . SER A 1 287 ? 60.071 -24.308 17.532 1.00 35.75 287 SER A CA 1
ATOM 2269 C C . SER A 1 287 ? 59.288 -23.838 16.301 1.00 35.75 287 SER A C 1
ATOM 2271 O O . SER A 1 287 ? 58.090 -24.068 16.150 1.00 35.75 287 SER A O 1
ATOM 2273 N N . THR A 1 288 ? 60.020 -23.160 15.426 1.00 39.28 288 THR A N 1
ATOM 2274 C CA . THR A 1 288 ? 59.759 -22.859 14.022 1.00 39.28 288 THR A CA 1
ATOM 2275 C C . THR A 1 288 ? 59.981 -24.104 13.160 1.00 39.28 288 THR A C 1
ATOM 2277 O O . THR A 1 288 ? 61.002 -24.772 13.301 1.00 39.28 288 THR A O 1
ATOM 2280 N N . ARG A 1 289 ? 59.121 -24.360 12.161 1.00 36.75 289 ARG A N 1
ATOM 2281 C CA . ARG A 1 289 ? 59.569 -25.047 10.936 1.00 36.75 289 ARG A CA 1
ATOM 2282 C C . ARG A 1 289 ? 58.653 -24.805 9.733 1.00 36.75 289 ARG A C 1
ATOM 2284 O O . ARG A 1 289 ? 57.580 -25.384 9.610 1.00 36.75 289 ARG A O 1
ATOM 2291 N N . SER A 1 290 ? 59.149 -23.978 8.815 1.00 34.97 290 SER A N 1
ATOM 2292 C CA . SER A 1 290 ? 58.897 -24.080 7.375 1.00 34.97 290 SER A CA 1
ATOM 2293 C C . SER A 1 290 ? 59.303 -25.461 6.866 1.00 34.97 290 SER A C 1
ATOM 2295 O O . SER A 1 290 ? 60.321 -25.966 7.330 1.00 34.97 290 SER A O 1
ATOM 2297 N N . SER A 1 291 ? 58.603 -26.016 5.866 1.00 34.22 291 SER A N 1
ATOM 2298 C CA . SER A 1 291 ? 59.226 -26.803 4.782 1.00 34.22 291 SER A CA 1
ATOM 2299 C C . SER A 1 291 ? 58.199 -27.447 3.831 1.00 34.22 291 SER A C 1
ATOM 2301 O O . SER A 1 291 ? 57.555 -28.427 4.181 1.00 34.22 291 SER A O 1
ATOM 2303 N N . VAL A 1 292 ? 58.204 -26.947 2.588 1.00 37.81 292 VAL A N 1
ATOM 2304 C CA . VAL A 1 292 ? 58.272 -27.728 1.331 1.00 37.81 292 VAL A CA 1
ATOM 2305 C C . VAL A 1 292 ? 56.996 -28.405 0.786 1.00 37.81 292 VAL A C 1
ATOM 2307 O O . VAL A 1 292 ? 56.503 -29.411 1.283 1.00 37.81 292 VAL A O 1
ATOM 2310 N N . ARG A 1 293 ? 56.558 -27.867 -0.367 1.00 43.03 293 ARG A N 1
ATOM 2311 C CA . ARG A 1 293 ? 55.790 -28.536 -1.439 1.00 43.03 293 ARG A CA 1
ATOM 2312 C C . ARG A 1 293 ? 56.611 -29.652 -2.104 1.00 43.03 293 ARG A C 1
ATOM 2314 O O . ARG A 1 293 ? 57.806 -29.468 -2.309 1.00 43.03 293 ARG A O 1
ATOM 2321 N N . PRO A 1 294 ? 55.951 -30.701 -2.615 1.00 43.38 294 PRO A N 1
ATOM 2322 C CA . PRO A 1 294 ? 55.991 -30.967 -4.069 1.00 43.38 294 PRO A CA 1
ATOM 2323 C C . PRO A 1 294 ? 54.596 -31.375 -4.599 1.00 43.38 294 PRO A C 1
ATOM 2325 O O . PRO A 1 294 ? 53.875 -32.133 -3.966 1.00 43.38 294 PRO A O 1
ATOM 2328 N N . SER A 1 295 ? 54.031 -30.712 -5.610 1.00 34.53 295 SER A N 1
ATOM 2329 C CA . SER A 1 295 ? 54.155 -30.955 -7.062 1.00 34.53 295 SER A CA 1
ATOM 2330 C C . SER A 1 295 ? 53.892 -32.391 -7.553 1.00 34.53 295 SER A C 1
ATOM 2332 O O . SER A 1 295 ? 54.748 -33.258 -7.437 1.00 34.53 295 SER A O 1
ATOM 2334 N N . THR A 1 296 ? 52.749 -32.520 -8.249 1.00 36.34 296 THR A N 1
ATOM 2335 C CA . THR A 1 296 ? 52.455 -33.327 -9.460 1.00 36.34 296 THR A CA 1
ATOM 2336 C C . THR A 1 296 ? 52.567 -34.857 -9.429 1.00 36.34 296 THR A C 1
ATOM 2338 O O . THR A 1 296 ? 53.661 -35.395 -9.333 1.00 36.34 296 THR A O 1
ATOM 2341 N N . ILE A 1 297 ? 51.447 -35.544 -9.721 1.00 35.50 297 ILE A N 1
ATOM 2342 C CA . ILE A 1 297 ? 51.154 -36.285 -10.981 1.00 35.50 297 ILE A CA 1
ATOM 2343 C C . ILE A 1 297 ? 49.721 -36.890 -10.907 1.00 35.50 297 ILE A C 1
ATOM 2345 O O . ILE A 1 297 ? 49.223 -37.130 -9.807 1.00 35.50 297 ILE A O 1
ATOM 2349 N N . PRO A 1 298 ? 49.012 -37.082 -12.043 1.00 50.12 298 PRO A N 1
ATOM 2350 C CA . PRO A 1 298 ? 47.557 -37.223 -12.111 1.00 50.12 298 PRO A CA 1
ATOM 2351 C C . PRO A 1 298 ? 47.091 -38.682 -12.235 1.00 50.12 298 PRO A C 1
ATOM 2353 O O . PRO A 1 298 ? 47.810 -39.516 -12.781 1.00 50.12 298 PRO A O 1
ATOM 2356 N N . ARG A 1 299 ? 45.846 -38.989 -11.832 1.00 31.61 299 ARG A N 1
ATOM 2357 C CA . ARG A 1 299 ? 45.166 -40.237 -12.228 1.00 31.61 299 ARG A CA 1
ATOM 2358 C C . ARG A 1 299 ? 43.634 -40.133 -12.241 1.00 31.61 299 ARG A C 1
ATOM 2360 O O . ARG A 1 299 ? 42.992 -40.051 -11.207 1.00 31.61 299 ARG A O 1
ATOM 2367 N N . THR A 1 300 ? 43.111 -40.190 -13.468 1.00 32.34 300 THR A N 1
ATOM 2368 C CA . THR A 1 300 ? 42.086 -41.120 -13.992 1.00 32.34 300 THR A CA 1
ATOM 2369 C C . THR A 1 300 ? 40.692 -41.266 -13.364 1.00 32.34 300 THR A C 1
ATOM 2371 O O . THR A 1 300 ? 40.532 -41.442 -12.165 1.00 32.34 300 THR A O 1
ATOM 2374 N N . SER A 1 301 ? 39.750 -41.483 -14.297 1.00 34.44 301 SER A N 1
ATOM 2375 C CA . SER A 1 301 ? 38.412 -42.111 -14.222 1.00 34.44 301 SER A CA 1
ATOM 2376 C C . SER A 1 301 ? 37.253 -41.148 -13.929 1.00 34.44 301 SER A C 1
ATOM 2378 O O . SER A 1 301 ? 37.188 -40.532 -12.881 1.00 34.44 301 SER A O 1
ATOM 2380 N N . ARG A 1 302 ? 36.408 -40.792 -14.913 1.00 37.00 302 ARG A N 1
ATOM 2381 C CA . ARG A 1 302 ? 35.338 -41.591 -15.562 1.00 37.00 302 ARG A CA 1
ATOM 2382 C C . ARG A 1 302 ? 34.461 -42.332 -14.547 1.00 37.00 302 ARG A C 1
ATOM 2384 O O . ARG A 1 302 ? 34.767 -43.454 -14.176 1.00 37.00 302 ARG A O 1
ATOM 2391 N N . GLY A 1 303 ? 33.312 -41.734 -14.240 1.00 31.69 303 GLY A N 1
ATOM 2392 C CA . GLY A 1 303 ? 32.160 -42.393 -13.629 1.00 31.69 303 GLY A CA 1
ATOM 2393 C C . GLY A 1 303 ? 30.870 -41.827 -14.217 1.00 31.69 303 GLY A C 1
ATOM 2394 O O . GLY A 1 303 ? 30.339 -40.839 -13.726 1.00 31.69 303 GLY A O 1
ATOM 2395 N N . ARG A 1 304 ? 30.400 -42.430 -15.316 1.00 35.72 304 ARG A N 1
ATOM 2396 C CA . ARG A 1 304 ? 29.029 -42.278 -15.820 1.00 35.72 304 ARG A CA 1
ATOM 2397 C C . ARG A 1 304 ? 28.093 -43.008 -14.855 1.00 35.72 304 ARG A C 1
ATOM 2399 O O . ARG A 1 304 ? 28.287 -44.198 -14.637 1.00 35.72 304 ARG A O 1
ATOM 2406 N N . GLY A 1 305 ? 27.052 -42.334 -14.380 1.00 29.47 305 GLY A N 1
ATOM 2407 C CA . GLY A 1 305 ? 25.910 -42.952 -13.706 1.00 29.47 305 GLY A CA 1
ATOM 2408 C C . GLY A 1 305 ? 24.610 -42.532 -14.383 1.00 29.47 305 GLY A C 1
ATOM 2409 O O . GLY A 1 305 ? 24.023 -41.521 -14.020 1.00 29.47 305 GLY A O 1
ATOM 2410 N N . ARG A 1 306 ? 24.190 -43.293 -15.401 1.00 34.78 306 ARG A N 1
ATOM 2411 C CA . ARG A 1 306 ? 22.797 -43.362 -15.872 1.00 34.78 306 ARG A CA 1
ATOM 2412 C C . ARG A 1 306 ? 22.083 -44.403 -15.010 1.00 34.78 306 ARG A C 1
ATOM 2414 O O . ARG A 1 306 ? 22.607 -45.506 -14.886 1.00 34.78 306 ARG A O 1
ATOM 2421 N N . ILE A 1 307 ? 20.886 -44.093 -14.517 1.00 32.34 307 ILE A N 1
ATOM 2422 C CA . ILE A 1 307 ? 19.900 -45.074 -14.030 1.00 32.34 307 ILE A CA 1
ATOM 2423 C C . ILE A 1 307 ? 18.532 -44.719 -14.656 1.00 32.34 307 ILE A C 1
ATOM 2425 O O . ILE A 1 307 ? 18.304 -43.538 -14.932 1.00 32.34 307 ILE A O 1
ATOM 2429 N N . PRO A 1 308 ? 17.691 -45.716 -15.008 1.00 37.03 308 PRO A N 1
ATOM 2430 C CA . PRO A 1 308 ? 16.830 -45.663 -16.186 1.00 37.03 308 PRO A CA 1
ATOM 2431 C C . PRO A 1 308 ? 15.333 -45.459 -15.901 1.00 37.03 308 PRO A C 1
ATOM 2433 O O . PRO A 1 308 ? 14.851 -45.599 -14.781 1.00 37.03 308 PRO A O 1
ATOM 2436 N N . LEU A 1 309 ? 14.620 -45.170 -16.995 1.00 30.50 309 LEU A N 1
ATOM 2437 C CA . LEU A 1 309 ? 13.169 -45.238 -17.168 1.00 30.50 309 LEU A CA 1
ATOM 2438 C C . LEU A 1 309 ? 12.659 -46.686 -17.333 1.00 30.50 309 LEU A C 1
ATOM 2440 O O . LEU A 1 309 ? 13.403 -47.555 -17.785 1.00 30.50 309 LEU A O 1
ATOM 2444 N N . ALA A 1 310 ? 11.336 -46.816 -17.143 1.00 28.66 310 ALA A N 1
ATOM 2445 C CA . ALA A 1 310 ? 10.422 -47.961 -17.318 1.00 28.66 310 ALA A CA 1
ATOM 2446 C C . ALA A 1 310 ? 10.225 -48.798 -16.037 1.00 28.66 310 ALA A C 1
ATOM 2448 O O . ALA A 1 310 ? 11.181 -49.144 -15.362 1.00 28.66 310 ALA A O 1
ATOM 2449 N N . SER A 1 311 ? 9.000 -49.130 -15.616 1.00 29.48 311 SER A N 1
ATOM 2450 C CA . SER A 1 311 ? 7.994 -49.836 -16.415 1.00 29.48 311 SER A CA 1
ATOM 2451 C C . SER A 1 311 ? 6.600 -49.847 -15.751 1.00 29.48 311 SER A C 1
ATOM 2453 O O . SER A 1 311 ? 6.487 -50.097 -14.558 1.00 29.48 311 SER A O 1
ATOM 2455 N N . VAL A 1 312 ? 5.573 -49.629 -16.582 1.00 29.73 312 VAL A N 1
ATOM 2456 C CA . VAL A 1 312 ? 4.326 -50.413 -16.749 1.00 29.73 312 VAL A CA 1
ATOM 2457 C C . VAL A 1 312 ? 3.666 -51.027 -15.505 1.00 29.73 312 VAL A C 1
ATOM 2459 O O . VAL A 1 312 ? 4.172 -51.985 -14.932 1.00 29.73 312 VAL A O 1
ATOM 2462 N N . PHE A 1 313 ? 2.421 -50.613 -15.247 1.00 28.88 313 PHE A N 1
ATOM 2463 C CA . PHE A 1 313 ? 1.377 -51.512 -14.748 1.00 28.88 313 PHE A CA 1
ATOM 2464 C C . PHE A 1 313 ? 0.064 -51.265 -15.500 1.00 28.88 313 PHE A C 1
ATOM 2466 O O . PHE A 1 313 ? -0.560 -50.212 -15.395 1.00 28.88 313 PHE A O 1
ATOM 2473 N N . THR A 1 314 ? -0.334 -52.265 -16.281 1.00 32.03 314 THR A N 1
ATOM 2474 C CA . THR A 1 314 ? -1.692 -52.479 -16.782 1.00 32.03 314 THR A CA 1
ATOM 2475 C C . THR A 1 314 ? -2.503 -53.201 -15.710 1.00 32.03 314 THR A C 1
ATOM 2477 O O . THR A 1 314 ? -2.052 -54.219 -15.188 1.00 32.03 314 THR A O 1
ATOM 2480 N N . GLY A 1 315 ? -3.710 -52.722 -15.419 1.00 28.50 315 GLY A N 1
ATOM 2481 C CA . GLY A 1 315 ? -4.640 -53.387 -14.510 1.00 28.50 315 GLY A CA 1
ATOM 2482 C C . GLY A 1 315 ? -6.071 -52.938 -14.771 1.00 28.50 315 GLY A C 1
ATOM 2483 O O . GLY A 1 315 ? -6.502 -51.890 -14.307 1.00 28.50 315 GLY A O 1
ATOM 2484 N N . THR A 1 316 ? -6.787 -53.737 -15.554 1.00 35.75 316 THR A N 1
ATOM 2485 C CA . THR A 1 316 ? -8.222 -53.648 -15.833 1.00 35.75 316 THR A CA 1
ATOM 2486 C C . THR A 1 316 ? -9.053 -53.896 -14.573 1.00 35.75 316 THR A C 1
ATOM 2488 O O . THR A 1 316 ? -8.899 -54.939 -13.941 1.00 35.75 316 THR A O 1
ATOM 2491 N N . GLY A 1 317 ? -9.992 -53.002 -14.257 1.00 30.97 317 GLY A N 1
ATOM 2492 C CA . GLY A 1 317 ? -10.959 -53.195 -13.175 1.00 30.97 317 GLY A CA 1
ATOM 2493 C C . GLY A 1 317 ? -12.223 -52.372 -13.397 1.00 30.97 317 GLY A C 1
ATOM 2494 O O . GLY A 1 317 ? -12.218 -51.158 -13.238 1.00 30.97 317 GLY A O 1
ATOM 2495 N N . ARG A 1 318 ? -13.298 -53.056 -13.805 1.00 38.53 318 ARG A N 1
ATOM 2496 C CA . ARG A 1 318 ? -14.672 -52.548 -13.921 1.00 38.53 318 ARG A CA 1
ATOM 2497 C C . ARG A 1 318 ? -15.191 -52.046 -12.569 1.00 38.53 318 ARG A C 1
ATOM 2499 O O . ARG A 1 318 ? -15.053 -52.744 -11.572 1.00 38.53 318 ARG A O 1
ATOM 2506 N N . GLY A 1 319 ? -15.906 -50.924 -12.584 1.00 33.25 319 GLY A N 1
ATOM 2507 C CA . GLY A 1 319 ? -16.723 -50.461 -11.462 1.00 33.25 319 GLY A CA 1
ATOM 2508 C C . GLY A 1 319 ? -17.079 -48.988 -11.615 1.00 33.25 319 GLY A C 1
ATOM 2509 O O . GLY A 1 319 ? -16.330 -48.128 -11.169 1.00 33.25 319 GLY A O 1
ATOM 2510 N N . GLY A 1 320 ? -18.191 -48.694 -12.295 1.00 38.50 320 GLY A N 1
ATOM 2511 C CA . GLY A 1 320 ? -18.725 -47.332 -12.371 1.00 38.50 320 GLY A CA 1
ATOM 2512 C C . GLY A 1 320 ? -19.189 -46.823 -11.003 1.00 38.50 320 GLY A C 1
ATOM 2513 O O . GLY A 1 320 ? -19.530 -47.617 -10.124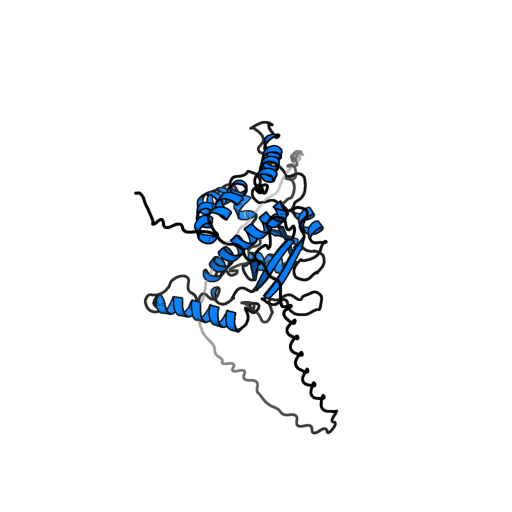 1.00 38.50 320 GLY A O 1
ATOM 2514 N N . PRO A 1 321 ? -19.268 -45.496 -10.851 1.00 41.53 321 PRO A N 1
ATOM 2515 C CA . PRO A 1 321 ? -20.561 -44.930 -10.494 1.00 41.53 321 PRO A CA 1
ATOM 2516 C C . PRO A 1 321 ? -20.934 -43.684 -11.313 1.00 41.53 321 PRO A C 1
ATOM 2518 O O . PRO A 1 321 ? -20.091 -42.901 -11.735 1.00 41.53 321 PRO A O 1
ATOM 2521 N N . ALA A 1 322 ? -22.248 -43.592 -11.522 1.00 41.12 322 ALA A N 1
ATOM 2522 C CA . ALA A 1 322 ? -23.107 -42.469 -11.889 1.00 41.12 322 ALA A CA 1
ATOM 2523 C C . ALA A 1 322 ? -22.472 -41.146 -12.366 1.00 41.12 322 ALA A C 1
ATOM 2525 O O . ALA A 1 322 ? -21.784 -40.441 -11.630 1.00 41.12 322 ALA A O 1
ATOM 2526 N N . SER A 1 323 ? -22.875 -40.753 -13.577 1.00 47.97 323 SER A N 1
ATOM 2527 C CA . SER A 1 323 ? -22.775 -39.398 -14.118 1.00 47.97 323 SER A CA 1
ATOM 2528 C C . SER A 1 323 ? -23.306 -38.344 -13.134 1.00 47.97 323 SER A C 1
ATOM 2530 O O . SER A 1 323 ? -24.427 -38.497 -12.640 1.00 47.97 323 SER A O 1
ATOM 2532 N N . PRO A 1 324 ? -22.586 -37.235 -12.895 1.00 51.97 324 PRO A N 1
ATOM 2533 C CA . PRO A 1 324 ? -23.181 -36.075 -12.254 1.00 51.97 324 PRO A CA 1
ATOM 2534 C C . PRO A 1 324 ? -24.171 -35.413 -13.220 1.00 51.97 324 PRO A C 1
ATOM 2536 O O . PRO A 1 324 ? -23.861 -35.149 -14.382 1.00 51.97 324 PRO A O 1
ATOM 2539 N N . ALA A 1 325 ? -25.386 -35.190 -12.721 1.00 48.50 325 ALA A N 1
ATOM 2540 C CA . ALA A 1 325 ? -26.466 -34.524 -13.426 1.00 48.50 325 ALA A CA 1
ATOM 2541 C C . ALA A 1 325 ? -26.057 -33.120 -13.898 1.00 48.50 325 ALA A C 1
ATOM 2543 O O . ALA A 1 325 ? -25.437 -32.345 -13.168 1.00 48.50 325 ALA A O 1
ATOM 2544 N N . THR A 1 326 ? -26.449 -32.802 -15.126 1.00 54.97 326 THR A N 1
ATOM 2545 C CA . THR A 1 326 ? -26.357 -31.484 -15.748 1.00 54.97 326 THR A CA 1
ATOM 2546 C C . THR A 1 326 ? -27.061 -30.436 -14.873 1.00 54.97 326 THR A C 1
ATOM 2548 O O . THR A 1 326 ? -28.229 -30.637 -14.533 1.00 54.97 326 THR A O 1
ATOM 2551 N N . PRO A 1 327 ? -26.420 -29.313 -14.505 1.00 53.25 327 PRO A N 1
ATOM 2552 C CA . PRO A 1 327 ? -27.114 -28.239 -13.809 1.00 53.25 327 PRO A CA 1
ATOM 2553 C C . PRO A 1 327 ? -28.117 -27.565 -14.753 1.00 53.25 327 PRO A C 1
ATOM 2555 O O . PRO A 1 327 ? -27.786 -27.190 -15.879 1.00 53.25 327 PRO A O 1
ATOM 2558 N N . ALA A 1 328 ? -29.356 -27.438 -14.279 1.00 54.34 328 ALA A N 1
ATOM 2559 C CA . ALA A 1 328 ? -30.440 -26.765 -14.974 1.00 54.34 328 ALA A CA 1
ATOM 2560 C C . ALA A 1 328 ? -30.099 -25.290 -15.239 1.00 54.34 328 ALA A C 1
ATOM 2562 O O . ALA A 1 328 ? -29.612 -24.573 -14.363 1.00 54.34 328 ALA A O 1
ATOM 2563 N N . THR A 1 329 ? -30.387 -24.844 -16.459 1.00 57.06 329 THR A N 1
ATOM 2564 C CA . THR A 1 329 ? -30.319 -23.447 -16.886 1.00 57.06 329 THR A CA 1
ATOM 2565 C C . THR A 1 329 ? -31.231 -22.584 -16.003 1.00 57.06 329 THR A C 1
ATOM 2567 O O . THR A 1 329 ? -32.423 -22.887 -15.908 1.00 57.06 329 THR A O 1
ATOM 2570 N N . PRO A 1 330 ? -30.735 -21.513 -15.359 1.00 55.94 330 PRO A N 1
ATOM 2571 C CA . PRO A 1 330 ? -31.606 -20.591 -14.644 1.00 55.94 330 PRO A CA 1
ATOM 2572 C C . PRO A 1 330 ? -32.472 -19.810 -15.640 1.00 55.94 330 PRO A C 1
ATOM 2574 O O . PRO A 1 330 ? -31.976 -19.254 -16.622 1.00 55.94 330 PRO A O 1
ATOM 2577 N N . ALA A 1 331 ? -33.778 -19.790 -15.374 1.00 55.75 331 ALA A N 1
ATOM 2578 C CA . ALA A 1 331 ? -34.758 -19.013 -16.118 1.00 55.75 331 ALA A CA 1
ATOM 2579 C C . ALA A 1 331 ? -34.415 -17.515 -16.079 1.00 55.75 331 ALA A C 1
ATOM 2581 O O . ALA A 1 331 ? -34.048 -16.974 -15.034 1.00 55.75 331 ALA A O 1
ATOM 2582 N N . SER A 1 332 ? -34.546 -16.847 -17.227 1.00 56.34 332 SER A N 1
ATOM 2583 C CA . SER A 1 332 ? -34.374 -15.401 -17.353 1.00 56.34 332 SER A CA 1
ATOM 2584 C C . SER A 1 332 ? -35.334 -14.643 -16.425 1.00 56.34 332 SER A C 1
ATOM 2586 O O . SER A 1 332 ? -36.515 -14.991 -16.366 1.00 56.34 332 SER A O 1
ATOM 2588 N N . PRO A 1 333 ? -34.878 -13.587 -15.727 1.00 60.91 333 PRO A N 1
ATOM 2589 C CA . PRO A 1 333 ? -35.771 -12.739 -14.954 1.00 60.91 333 PRO A CA 1
ATOM 2590 C C . PRO A 1 333 ? -36.718 -11.971 -15.883 1.00 60.91 333 PRO A C 1
ATOM 2592 O O . PRO A 1 333 ? -36.304 -11.390 -16.888 1.00 60.91 333 PRO A O 1
ATOM 2595 N N . ALA A 1 334 ? -38.001 -11.990 -15.524 1.00 56.78 334 ALA A N 1
ATOM 2596 C CA . ALA A 1 334 ? -39.064 -11.262 -16.197 1.00 56.78 334 ALA A CA 1
ATOM 2597 C C . ALA A 1 334 ? -38.784 -9.751 -16.208 1.00 56.78 334 ALA A C 1
ATOM 2599 O O . ALA A 1 334 ? -38.355 -9.162 -15.215 1.00 56.78 334 ALA A O 1
ATOM 2600 N N . THR A 1 335 ? -39.052 -9.130 -17.352 1.00 58.19 335 THR A N 1
ATOM 2601 C CA . THR A 1 335 ? -38.983 -7.686 -17.573 1.00 58.19 335 THR A CA 1
ATOM 2602 C C . THR A 1 335 ? -39.940 -6.958 -16.617 1.00 58.19 335 THR A C 1
ATOM 2604 O O . THR A 1 335 ? -41.109 -7.343 -16.541 1.00 58.19 335 THR A O 1
ATOM 2607 N N . PRO A 1 336 ? -39.507 -5.911 -15.892 1.00 57.94 336 PRO A N 1
ATOM 2608 C CA . PRO A 1 336 ? -40.422 -5.123 -15.078 1.00 57.94 336 PRO A CA 1
ATOM 2609 C C . PRO A 1 336 ? -41.394 -4.337 -15.967 1.00 57.94 336 PRO A C 1
ATOM 2611 O O . PRO A 1 336 ? -40.999 -3.686 -16.936 1.00 57.94 336 PRO A O 1
ATOM 2614 N N . ALA A 1 337 ? -42.677 -4.422 -15.618 1.00 56.31 337 ALA A N 1
ATOM 2615 C CA . ALA A 1 337 ? -43.769 -3.717 -16.270 1.00 56.31 337 ALA A CA 1
ATOM 2616 C C . ALA A 1 337 ? -43.587 -2.194 -16.180 1.00 56.31 337 ALA A C 1
ATOM 2618 O O . ALA A 1 337 ? -43.273 -1.640 -15.126 1.00 56.31 337 ALA A O 1
ATOM 2619 N N . THR A 1 338 ? -43.818 -1.519 -17.302 1.00 56.75 338 THR A N 1
ATOM 2620 C CA . THR A 1 338 ? -43.853 -0.061 -17.420 1.00 56.75 338 THR A CA 1
ATOM 2621 C C . THR A 1 338 ? -45.006 0.502 -16.577 1.00 56.75 338 THR A C 1
ATOM 2623 O O . THR A 1 338 ? -46.147 0.075 -16.771 1.00 56.75 338 THR A O 1
ATOM 2626 N N . PRO A 1 339 ? -44.775 1.457 -15.657 1.00 56.56 339 PRO A N 1
ATOM 2627 C CA . PRO A 1 339 ? -45.871 2.113 -14.961 1.00 56.56 339 PRO A CA 1
ATOM 2628 C C . PRO A 1 339 ? -46.639 3.031 -15.919 1.00 56.56 339 PRO A C 1
ATOM 2630 O O . PRO A 1 339 ? -46.062 3.836 -16.652 1.00 56.56 339 PRO A O 1
ATOM 2633 N N . ALA A 1 340 ? -47.962 2.877 -15.898 1.00 50.22 340 ALA A N 1
ATOM 2634 C CA . ALA A 1 340 ? -48.914 3.657 -16.668 1.00 50.22 340 ALA A CA 1
ATOM 2635 C C . ALA A 1 340 ? -48.828 5.154 -16.332 1.00 50.22 340 ALA A C 1
ATOM 2637 O O . ALA A 1 340 ? -48.815 5.558 -15.169 1.00 50.22 340 ALA A O 1
ATOM 2638 N N . THR A 1 341 ? -48.809 5.977 -17.376 1.00 49.69 341 THR A N 1
ATOM 2639 C CA . THR A 1 341 ? -48.909 7.436 -17.314 1.00 49.69 341 THR A CA 1
ATOM 2640 C C . THR A 1 341 ? -50.305 7.856 -16.835 1.00 49.69 341 THR A C 1
ATOM 2642 O O . THR A 1 341 ? -51.287 7.503 -17.492 1.00 49.69 341 THR A O 1
ATOM 2645 N N . PRO A 1 342 ? -50.449 8.654 -15.761 1.00 56.06 342 PRO A N 1
ATOM 2646 C CA . PRO A 1 342 ? -51.699 9.344 -15.481 1.00 56.06 342 PRO A CA 1
ATOM 2647 C C . PRO A 1 342 ? -51.771 10.600 -16.351 1.00 56.06 342 PRO A C 1
ATOM 2649 O O . PRO A 1 342 ? -50.958 11.517 -16.229 1.00 56.06 342 PRO A O 1
ATOM 2652 N N . GLY A 1 343 ? -52.748 10.628 -17.252 1.00 43.38 343 GLY A N 1
ATOM 2653 C CA . GLY A 1 343 ? -53.100 11.821 -18.004 1.00 43.38 343 GLY A CA 1
ATOM 2654 C C . GLY A 1 343 ? -53.836 12.856 -17.149 1.00 43.38 343 GLY A C 1
ATOM 2655 O O . GLY A 1 343 ? -54.657 12.517 -16.304 1.00 43.38 343 GLY A O 1
ATOM 2656 N N . GLY A 1 344 ? -53.599 14.128 -17.477 1.00 39.34 344 GLY A N 1
ATOM 2657 C CA . GLY A 1 344 ? -54.652 15.142 -17.528 1.00 39.34 344 GLY A CA 1
ATOM 2658 C C . GLY A 1 344 ? -54.877 16.016 -16.292 1.00 39.34 344 GLY A C 1
ATOM 2659 O O . GLY A 1 344 ? -55.586 15.631 -15.370 1.00 39.34 344 GLY A O 1
ATOM 2660 N N . ARG A 1 345 ? -54.388 17.262 -16.376 1.00 41.44 345 ARG A N 1
ATOM 2661 C CA . ARG A 1 345 ? -55.038 18.553 -16.024 1.00 41.44 345 ARG A CA 1
ATOM 2662 C C . ARG A 1 345 ? -53.941 19.620 -16.163 1.00 41.44 345 ARG A C 1
ATOM 2664 O O . ARG A 1 345 ? -52.904 19.510 -15.534 1.00 41.44 345 ARG A O 1
ATOM 2671 N N . GLY A 1 346 ? -53.998 20.557 -17.106 1.00 38.00 346 GLY A N 1
ATOM 2672 C CA . GLY A 1 346 ? -55.012 21.601 -17.217 1.00 38.00 346 GLY A CA 1
ATOM 2673 C C . GLY A 1 346 ? -54.480 22.851 -16.506 1.00 38.00 346 GLY A C 1
ATOM 2674 O O . GLY A 1 346 ? -54.485 22.889 -15.283 1.00 38.00 346 GLY A O 1
ATOM 2675 N N . GLY A 1 347 ? -53.996 23.847 -17.253 1.00 42.34 347 GLY A N 1
ATOM 2676 C CA . GLY A 1 347 ? -53.473 25.083 -16.662 1.00 42.34 347 GLY A CA 1
ATOM 2677 C C . GLY A 1 347 ? -52.898 26.047 -17.692 1.00 42.34 347 GLY A C 1
ATOM 2678 O O . GLY A 1 347 ? -51.713 26.011 -17.996 1.00 42.34 347 GLY A O 1
ATOM 2679 N N . ALA A 1 348 ? -53.767 26.893 -18.240 1.00 44.62 348 ALA A N 1
ATOM 2680 C CA . ALA A 1 348 ? -53.414 28.029 -19.077 1.00 44.62 348 ALA A CA 1
ATOM 2681 C C . ALA A 1 348 ? -52.637 29.091 -18.275 1.00 44.62 348 ALA A C 1
ATOM 2683 O O . ALA A 1 348 ? -53.005 29.406 -17.147 1.00 44.62 348 ALA A O 1
ATOM 2684 N N . GLY A 1 349 ? -51.616 29.695 -18.884 1.00 46.25 349 GLY A N 1
ATOM 2685 C CA . GLY A 1 349 ? -50.883 30.819 -18.302 1.00 46.25 349 GLY A CA 1
ATOM 2686 C C . GLY A 1 349 ? -50.054 31.546 -19.354 1.00 46.25 349 GLY A C 1
ATOM 2687 O O . GLY A 1 349 ? -49.020 31.058 -19.788 1.00 46.25 349 GLY A O 1
ATOM 2688 N N . ARG A 1 350 ? -50.570 32.693 -19.797 1.00 43.84 350 ARG A N 1
ATOM 2689 C CA . ARG A 1 350 ? -49.980 33.631 -20.761 1.00 43.84 350 ARG A CA 1
ATOM 2690 C C . ARG A 1 350 ? -48.748 34.355 -20.201 1.00 43.84 350 ARG A C 1
ATOM 2692 O O . ARG A 1 350 ? -48.673 34.607 -19.006 1.00 43.84 350 ARG A O 1
ATOM 2699 N N . GLY A 1 351 ? -47.927 34.864 -21.122 1.00 42.66 351 GLY A N 1
ATOM 2700 C CA . GLY A 1 351 ? -46.933 35.925 -20.909 1.00 42.66 351 GLY A CA 1
ATOM 2701 C C . GLY A 1 351 ? -45.525 35.408 -21.188 1.00 42.66 351 GLY A C 1
ATOM 2702 O O . GLY A 1 351 ? -45.160 34.347 -20.719 1.00 42.66 351 GLY A O 1
ATOM 2703 N N . GLY A 1 352 ? -44.670 36.043 -21.970 1.00 45.03 352 GLY A N 1
ATOM 2704 C CA . GLY A 1 352 ? -44.636 37.387 -22.523 1.00 45.03 352 GLY A CA 1
ATOM 2705 C C . GLY A 1 352 ? -43.200 37.590 -23.021 1.00 45.03 352 GLY A C 1
ATOM 2706 O O . GLY A 1 352 ? -42.268 36.985 -22.503 1.00 45.03 352 GLY A O 1
ATOM 2707 N N . ALA A 1 353 ? -43.051 38.365 -24.087 1.00 44.38 353 ALA A N 1
ATOM 2708 C CA . ALA A 1 353 ? -41.824 38.569 -24.847 1.00 44.38 353 ALA A CA 1
ATOM 2709 C C . ALA A 1 353 ? -40.611 39.062 -24.029 1.00 44.38 353 ALA A C 1
ATOM 2711 O O . ALA A 1 353 ? -40.766 39.775 -23.043 1.00 44.38 353 ALA A O 1
ATOM 2712 N N . GLY A 1 354 ? -39.398 38.795 -24.528 1.00 47.44 354 GLY A N 1
ATOM 2713 C CA . GLY A 1 354 ? -38.182 39.442 -24.028 1.00 47.44 354 GLY A CA 1
ATOM 2714 C C . GLY A 1 354 ? -36.907 39.028 -24.760 1.00 47.44 354 GLY A C 1
ATOM 2715 O O . GLY A 1 354 ? -36.235 38.091 -24.353 1.00 47.44 354 GLY A O 1
ATOM 2716 N N . ARG A 1 355 ? -36.583 39.732 -25.850 1.00 46.22 355 ARG A N 1
ATOM 2717 C CA . ARG A 1 355 ? -35.283 39.702 -26.547 1.00 46.22 355 ARG A CA 1
ATOM 2718 C C . ARG A 1 355 ? -34.161 40.212 -25.628 1.00 46.22 355 ARG A C 1
ATOM 2720 O O . ARG A 1 355 ? -34.397 41.138 -24.862 1.00 46.22 355 ARG A O 1
ATOM 2727 N N . GLY A 1 356 ? -32.928 39.743 -25.826 1.00 46.50 356 GLY A N 1
ATOM 2728 C CA . GLY A 1 356 ? -31.728 40.425 -25.325 1.00 46.50 356 GLY A CA 1
ATOM 2729 C C . GLY A 1 356 ? -30.459 39.596 -25.502 1.00 46.50 356 GLY A C 1
ATOM 2730 O O . GLY A 1 356 ? -30.297 38.584 -24.837 1.00 46.50 356 GLY A O 1
ATOM 2731 N N . GLY A 1 357 ? -29.604 40.004 -26.442 1.00 46.97 357 GLY A N 1
ATOM 2732 C CA . GLY A 1 357 ? -28.351 39.340 -26.812 1.00 46.97 357 GLY A CA 1
ATOM 2733 C C . GLY A 1 357 ? -27.172 39.570 -25.845 1.00 46.97 357 GLY A C 1
ATOM 2734 O O . GLY A 1 357 ? -27.363 40.076 -24.742 1.00 46.97 357 GLY A O 1
ATOM 2735 N N . PRO A 1 358 ? -25.949 39.184 -26.260 1.00 62.31 358 PRO A N 1
ATOM 2736 C CA . PRO A 1 358 ? -24.808 38.969 -25.376 1.00 62.31 358 PRO A CA 1
ATOM 2737 C C . PRO A 1 358 ? -23.870 40.181 -25.293 1.00 62.31 358 PRO A C 1
ATOM 2739 O O . PRO A 1 358 ? -23.633 40.859 -26.291 1.00 62.31 358 PRO A O 1
ATOM 2742 N N . THR A 1 359 ? -23.226 40.372 -24.141 1.00 55.38 359 THR A N 1
ATOM 2743 C CA . THR A 1 359 ? -22.021 41.209 -24.023 1.00 55.38 359 THR A CA 1
ATOM 2744 C C . THR A 1 359 ? -20.995 40.566 -23.097 1.00 55.38 359 THR A C 1
ATOM 2746 O O . THR A 1 359 ? -21.257 40.307 -21.925 1.00 55.38 359 THR A O 1
ATOM 2749 N N . ARG A 1 360 ? -19.813 40.339 -23.668 1.00 46.09 360 ARG A N 1
ATOM 2750 C CA . ARG A 1 360 ? -18.527 40.072 -23.015 1.00 46.09 360 ARG A CA 1
ATOM 2751 C C . ARG A 1 360 ? -17.914 41.413 -22.568 1.00 46.09 360 ARG A C 1
ATOM 2753 O O . ARG A 1 360 ? -18.203 42.425 -23.206 1.00 46.09 360 ARG A O 1
ATOM 2760 N N . PRO A 1 361 ? -17.035 41.430 -21.560 1.00 66.62 361 PRO A N 1
ATOM 2761 C CA . PRO A 1 361 ? -15.784 42.189 -21.712 1.00 66.62 361 PRO A CA 1
ATOM 2762 C C . PRO A 1 361 ? -14.567 41.417 -21.156 1.00 66.62 361 PRO A C 1
ATOM 2764 O O . PRO A 1 361 ? -14.700 40.651 -20.207 1.00 66.62 361 PRO A O 1
ATOM 2767 N N . THR A 1 362 ? -13.502 41.346 -21.967 1.00 61.47 362 THR A N 1
ATOM 2768 C CA . THR A 1 362 ? -12.140 41.902 -21.752 1.00 61.47 362 THR A CA 1
ATOM 2769 C C . THR A 1 362 ? -11.304 41.131 -20.752 1.00 61.47 362 THR A C 1
ATOM 2771 O O . THR A 1 362 ? -11.554 41.289 -19.539 1.00 61.47 362 THR A O 1
#

Sequence (362 aa):
MFPTARDGWLDYQAMQTNAKKDPSNKKVIRIAGNPKKSAIKRDGYKCVLTDKANPDAAHIFPHSALGEVENAAVTRDSWRITKTLVDPAFNEQFRPFVMGPTGFEHPGNLMSFEKHLHMWLDRCFWCFEPKDREDDTTRETAAKFRWLPGDFADELKFPNEVSPAVGLEKYVRRIYEALETARLNNFPARAPLNGSGFIGAQLRDGKPLLSGHIFAVQHTDVDEAVLLHGLLRLQWVVMKFLMLRGVGPQGDDDDDDDKSGPAGKARKRVRQSTDSGSDPRTPTPSSTRSSVRPSTIPRTSRGRGRIPLASVFTGTGRGGPASPATPATPASPATPATPATPGGRGGAGRGGAGRGGPTRPT

Organism: NCBI:txid1318458

Radius of gyration: 34.1 Å; Cα contacts (8 Å, |Δi|>4): 356; chains: 1; bounding box: 116×96×75 Å

Foldseek 3Di:
DDDDPVVVVVVVVVVVPPPPDDPPDPPQPDDPDQLFVVLCVLCVQAALQARHHDWGKAFLPDPQCCVDPVSLVVCLVCLVCCCVLQNVVLSVVQNCLSVDSNRPSHNLRIHTHHPVVRVCLVQLQKAWDWDDDPDLFAQKTKTWIAGFQLCLLPCVQPPLDDDVVCPPVNNVVSVVVSVVVCVVVQNAGDQDPDDDDGDWDAHNVRHTRGGGDMTMGGHPGSVSNVSNSSSSSVSVSVSNVCSNSSSGDPDDPPPPPVPPDPDDPPPPPDDDDDDDDDDDDDDDDDDDDDDDDDDDDDDDDDDDDDDDDDDDDDDDDDDDDDDDDDDDDDDDDDDDDDDDDDDDDDDDDDDDDDDDDDDDDD

Secondary structure (DSSP, 8-state):
-PPPTHHHHHHHHHHHHT----TT-------SS-HHHHHHHHTTTB-TTT--BS-EEEESS-THHHHSHHHHHHHHHHGGGHHHHT-HHHHHHHHHHHHSTTTT-SGGGEEEE-HHHHHHHHTTSEEEEEPPPS-TT--EEEEEEEEPPSGGG-TTTS-SS--TTT-HHHHHHHHHHHHHHHHHTT-PPPPPSSSS-----B-TTS-B--TT-EEEEE-SSHHHHHHHHHHHHHHHHHHHHHHHTT----S-----TT----------------------------------------------------------------PPPPPPPPPPPPPPPPPPP---------------------

Mean predicted aligned error: 17.0 Å